Protein AF-A0A947MJ23-F1 (afdb_monomer)

Foldseek 3Di:
DPDDDVVVVVVVVPDLDDFPVRLVVCCVVDPDNVVSLVVNLVSPLVVLLVVLLVLVLVCLVVPDALLLLLLLLLLVLLVLVCVVPVLSDPVLSVVCSVVSVLVLVLLLVLLVVLLVVVCVVPVCLVVDDFDPVLVVSLVSCLVRHEHCVPPDDDDPVVSVV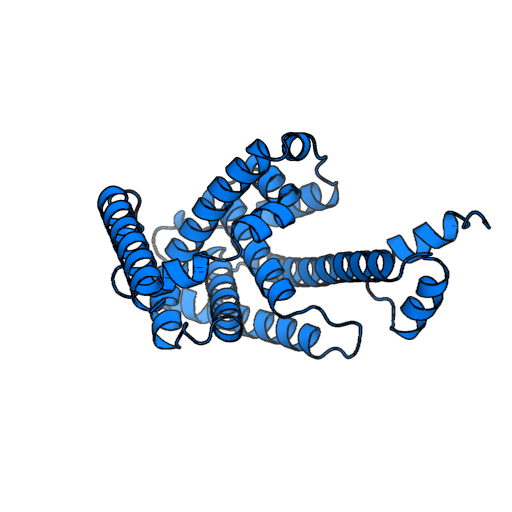SSVVVNVVVVVSVVCLQPPPGDHDDSLSVSLSSSLVSNLSCCSHPVVDSVSNRSCVSCSVSSSVSVPDCPVVLSSLCVVVSVCSPPVNVVVSVVSVVVVVVVVVVVVVVPPD

Nearest PDB structures (foldseek):
  6iv0-assembly1_B  TM=2.004E-01  e=2.698E+00  Klebsiella pneumoniae IS53
  6ivm-assembly1_D  TM=1.284E-01  e=1.269E+00  Klebsiella pneumoniae
  7n6g-assembly1_3X  TM=1.150E-01  e=9.634E+00  Chlamydomonas reinhardtii

Mean predicted aligned error: 10.12 Å

Radius of gyration: 20.66 Å; Cα contacts (8 Å, |Δi|>4): 206; chains: 1; bounding box: 50×46×60 Å

Secondary structure (DSSP, 8-state):
--PPPHHHHHHHHT-TT--HHHHHHHHTT-S-HHHHHHHHHHHHHHHHHHHHHHHHHHHHHTT--HHHHHHHHHHHHHHHHHHH-TTS-HHHHHHHHHTHHHHHHHHHHHHHHHHHHHHHH-GGGGGPPPPHHHHHHHHHHHHH---GGGSS---HHHHHHHHHHHHHHHHHHHHHHHHSSSSPPPHHHHHHHHHHHHHHHHIIIII--HHHHHHHHHTHHHHHHHHTTTHHHHHHHTTT-GGGGSGGGHHHHHHHHHHHHHHHHHHHHHS--

Sequence (273 aa):
MSELDPSKWVEILTHPNLSEAEMEKYRALFDNDTIFQAYVKSMQMQAVLEAFRKVLLSFFQHGFEAETVIIANAYLWLKTTQRLDPGFDDEMIQSWMQQSLLLTQLLFQFAVEAYQTALKEDASISERMYTTEMEEMYAAWSEHIYSLAQEENISEELLIQRSDLVIQTLSQLLAQYENEAGLKLELRDYHKIITHLMLQTFVFTYLNNPSVYYELAVAYEEIYITLGFDVPSVLINLKGKEHLMHPDNQTQLIALLAQETMNIQNQASSGSN

Structure (mmCIF, N/CA/C/O backbone):
data_AF-A0A947MJ23-F1
#
_entry.id   AF-A0A947MJ23-F1
#
loop_
_atom_site.group_PDB
_atom_site.id
_atom_site.type_symbol
_atom_site.label_atom_id
_atom_site.label_alt_id
_atom_site.label_comp_id
_atom_site.label_asym_id
_atom_site.label_entity_id
_atom_site.label_seq_id
_atom_site.pdbx_PDB_ins_code
_atom_site.Cartn_x
_atom_site.Cartn_y
_atom_site.Cartn_z
_atom_site.occupancy
_atom_site.B_iso_or_equiv
_atom_site.auth_seq_id
_atom_site.auth_comp_id
_atom_site.auth_asym_id
_atom_site.auth_atom_id
_atom_site.pdbx_PDB_model_num
ATOM 1 N N . MET A 1 1 ? 28.512 -4.742 -31.947 1.00 38.34 1 MET A N 1
ATOM 2 C CA . MET A 1 1 ? 27.389 -4.234 -31.140 1.00 38.34 1 MET A CA 1
ATOM 3 C C . MET A 1 1 ? 26.549 -3.387 -32.071 1.00 38.34 1 MET A C 1
ATOM 5 O O . MET A 1 1 ? 27.071 -2.407 -32.584 1.00 38.34 1 MET A O 1
ATOM 9 N N . SER A 1 2 ? 25.348 -3.834 -32.435 1.00 43.69 2 SER A N 1
ATOM 10 C CA . SER A 1 2 ? 24.423 -3.000 -33.207 1.00 43.69 2 SER A CA 1
ATOM 11 C C . SER A 1 2 ? 23.733 -2.065 -32.226 1.00 43.69 2 SER A C 1
ATOM 13 O O . SER A 1 2 ? 22.984 -2.538 -31.374 1.00 43.69 2 SER A O 1
ATOM 15 N N . GLU A 1 3 ? 24.034 -0.772 -32.312 1.00 48.56 3 GLU A N 1
ATOM 16 C CA . GLU A 1 3 ? 23.318 0.261 -31.567 1.00 48.56 3 GLU A CA 1
ATOM 17 C C . GLU A 1 3 ? 21.828 0.144 -31.886 1.00 48.56 3 GLU A C 1
ATOM 19 O O . GLU A 1 3 ? 21.408 0.166 -33.045 1.00 48.56 3 GLU A O 1
ATOM 24 N N . LEU A 1 4 ? 21.043 -0.093 -30.844 1.00 52.66 4 LEU A N 1
ATOM 25 C CA . LEU A 1 4 ? 19.605 -0.244 -30.944 1.00 52.66 4 LEU A CA 1
ATOM 26 C C . LEU A 1 4 ? 18.975 1.097 -31.312 1.00 52.66 4 LEU A C 1
ATOM 28 O O . LEU A 1 4 ? 19.266 2.111 -30.684 1.00 52.66 4 LEU A O 1
ATOM 32 N N . ASP A 1 5 ? 18.095 1.079 -32.312 1.00 57.50 5 ASP A N 1
ATOM 33 C CA . ASP A 1 5 ? 17.312 2.241 -32.723 1.00 57.50 5 ASP A CA 1
ATOM 34 C C . ASP A 1 5 ? 16.488 2.772 -31.524 1.00 57.50 5 ASP A C 1
ATOM 36 O O . ASP A 1 5 ? 15.632 2.041 -31.009 1.00 57.50 5 ASP A O 1
ATOM 40 N N . PRO A 1 6 ? 16.717 4.021 -31.070 1.00 50.75 6 PRO A N 1
ATOM 41 C CA . PRO A 1 6 ? 15.995 4.645 -29.959 1.00 50.75 6 PRO A CA 1
ATOM 42 C C . PRO A 1 6 ? 14.467 4.627 -30.107 1.00 50.75 6 PRO A C 1
ATOM 44 O O . PRO A 1 6 ? 13.754 4.652 -29.108 1.00 50.75 6 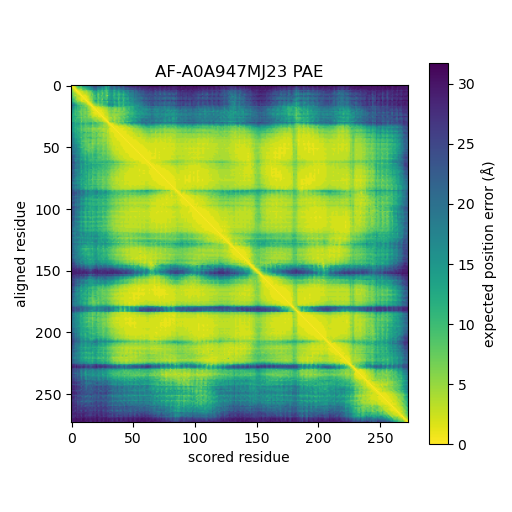PRO A O 1
A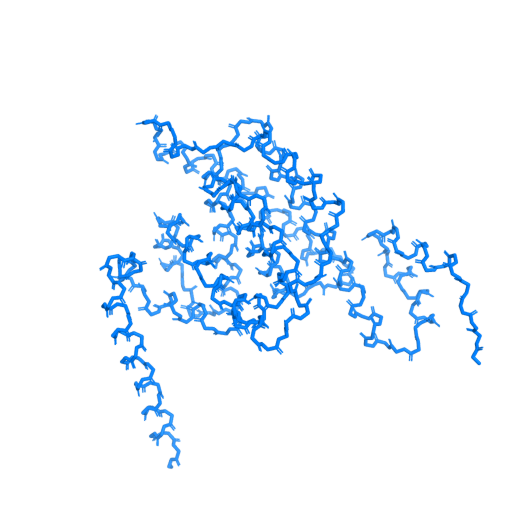TOM 47 N N . SER A 1 7 ? 13.940 4.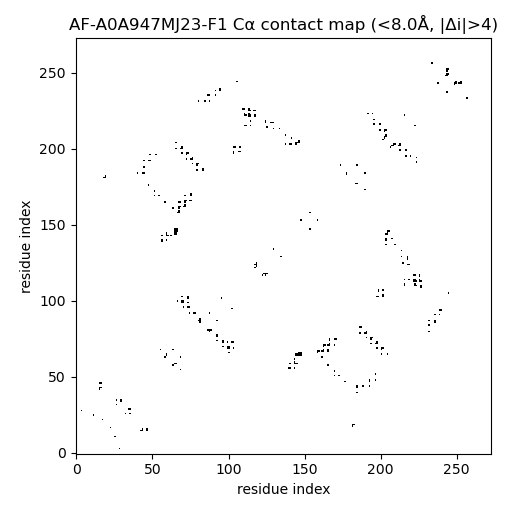536 -31.331 1.00 52.94 7 SER A N 1
ATOM 48 C CA . SER A 1 7 ? 12.494 4.453 -31.572 1.00 52.94 7 SER A CA 1
ATOM 49 C C . SER A 1 7 ? 11.859 3.163 -31.039 1.00 52.94 7 SER A C 1
ATOM 51 O O . SER A 1 7 ? 10.719 3.192 -30.578 1.00 52.94 7 SER A O 1
ATOM 53 N N . LYS A 1 8 ? 12.606 2.050 -31.005 1.00 57.34 8 LYS A N 1
ATOM 54 C CA . LYS A 1 8 ? 12.134 0.786 -30.415 1.00 57.34 8 LYS A CA 1
ATOM 55 C C . LYS A 1 8 ? 12.061 0.851 -28.894 1.00 57.34 8 LYS A C 1
ATOM 57 O O . LYS A 1 8 ? 11.190 0.223 -28.308 1.00 57.34 8 LYS A O 1
ATOM 62 N N . TRP A 1 9 ? 12.931 1.640 -28.262 1.00 53.94 9 TRP A N 1
ATOM 63 C CA . TRP A 1 9 ? 12.843 1.907 -26.826 1.00 53.94 9 TRP A CA 1
ATOM 64 C C . TRP A 1 9 ? 11.553 2.652 -26.490 1.00 53.94 9 TRP A C 1
ATOM 66 O O . TRP A 1 9 ? 10.870 2.277 -25.550 1.00 53.94 9 TRP A O 1
ATOM 76 N N . VAL A 1 10 ? 11.172 3.651 -27.290 1.00 51.12 10 VAL A N 1
ATOM 77 C CA . VAL A 1 10 ? 9.936 4.428 -27.085 1.00 51.12 10 VAL A CA 1
ATOM 78 C C . VAL A 1 10 ? 8.674 3.570 -27.246 1.00 51.12 10 VAL A C 1
ATOM 80 O O . VAL A 1 10 ? 7.716 3.740 -26.495 1.00 51.12 10 VAL A O 1
ATOM 83 N N . GLU A 1 11 ? 8.667 2.622 -28.185 1.00 55.47 11 GLU A N 1
ATOM 84 C CA . GLU A 1 11 ? 7.543 1.692 -28.375 1.00 55.47 11 GLU A CA 1
ATOM 85 C C . GLU A 1 11 ? 7.343 0.784 -27.149 1.00 55.47 11 GLU A C 1
ATOM 87 O O . GLU A 1 11 ? 6.230 0.666 -26.641 1.00 55.47 11 GLU A O 1
ATOM 92 N N . ILE A 1 12 ? 8.434 0.235 -26.602 1.00 55.97 12 ILE A N 1
ATOM 93 C CA . ILE A 1 12 ? 8.407 -0.556 -25.364 1.00 55.97 12 ILE A CA 1
ATOM 94 C C . ILE A 1 12 ? 7.982 0.322 -24.173 1.00 55.97 12 ILE A C 1
ATOM 96 O O . ILE A 1 12 ? 7.108 -0.063 -23.403 1.00 55.97 12 ILE A O 1
ATOM 100 N N . LEU A 1 13 ? 8.540 1.533 -24.052 1.00 49.72 13 LEU A N 1
ATOM 101 C CA . LEU A 1 13 ? 8.307 2.458 -22.933 1.00 49.72 13 LEU A CA 1
ATOM 102 C C . LEU A 1 13 ? 6.872 3.002 -22.846 1.00 49.72 13 LEU A C 1
ATOM 104 O O . LEU A 1 13 ? 6.512 3.582 -21.827 1.00 49.72 13 LEU A O 1
ATOM 108 N N . THR A 1 14 ? 6.053 2.842 -23.887 1.00 49.91 14 THR A N 1
ATOM 109 C CA . THR A 1 14 ? 4.705 3.435 -23.956 1.00 49.91 14 THR A CA 1
ATOM 110 C C . THR A 1 14 ? 3.569 2.413 -23.919 1.00 49.91 14 THR A C 1
ATOM 112 O O . THR A 1 14 ? 2.406 2.814 -23.922 1.00 49.91 14 THR A O 1
ATOM 115 N N . HIS A 1 15 ? 3.864 1.107 -23.890 1.00 54.75 15 HIS A N 1
ATOM 116 C CA . HIS A 1 15 ? 2.849 0.050 -23.983 1.00 54.75 15 HIS A CA 1
ATOM 117 C C . HIS A 1 15 ? 2.810 -0.815 -22.708 1.00 54.75 15 HIS A C 1
ATOM 119 O O . HIS A 1 15 ? 3.526 -1.807 -22.616 1.00 54.75 15 HIS A O 1
ATOM 125 N N . PRO A 1 16 ? 1.951 -0.495 -21.721 1.00 49.94 16 PRO A N 1
ATOM 126 C CA . PRO A 1 16 ? 1.883 -1.228 -20.449 1.00 49.94 16 PRO A CA 1
ATOM 127 C C . PRO A 1 16 ? 1.291 -2.648 -20.550 1.00 49.94 16 PRO A C 1
ATOM 129 O O . PRO A 1 16 ? 1.352 -3.393 -19.580 1.00 49.94 16 PRO A O 1
ATOM 132 N N . ASN A 1 17 ? 0.747 -3.041 -21.711 1.00 54.62 17 ASN A N 1
ATOM 133 C CA . ASN A 1 17 ? -0.002 -4.292 -21.906 1.00 54.62 17 ASN A CA 1
ATOM 134 C C . ASN A 1 17 ? 0.563 -5.154 -23.052 1.00 54.62 17 ASN A C 1
ATOM 136 O O . ASN A 1 17 ? -0.193 -5.649 -23.888 1.00 54.62 17 ASN A O 1
ATOM 140 N N . LEU A 1 18 ? 1.886 -5.299 -23.139 1.00 60.34 18 LEU A N 1
ATOM 141 C CA . LEU A 1 18 ? 2.499 -6.175 -24.141 1.00 60.34 18 LEU A CA 1
ATOM 142 C C . LEU A 1 18 ? 2.149 -7.644 -23.851 1.00 60.34 18 LEU A C 1
ATOM 144 O O . LEU A 1 18 ? 2.303 -8.128 -22.731 1.00 60.34 18 LEU A O 1
ATOM 148 N N . SER A 1 19 ? 1.697 -8.371 -24.870 1.00 61.16 19 SER A N 1
ATOM 149 C CA . SER A 1 19 ? 1.499 -9.824 -24.809 1.00 61.16 19 SER A CA 1
ATOM 150 C C . SER A 1 19 ? 2.834 -10.567 -24.664 1.00 61.16 19 SER A C 1
ATOM 152 O O . SER A 1 19 ? 3.886 -10.047 -25.036 1.00 61.16 19 SER A O 1
ATOM 154 N N . GLU A 1 20 ? 2.823 -11.823 -24.196 1.00 59.47 20 GLU A N 1
ATOM 155 C CA . GLU A 1 20 ? 4.045 -12.654 -24.122 1.00 59.47 20 GLU A CA 1
ATOM 156 C C . GLU A 1 20 ? 4.783 -12.741 -25.465 1.00 59.47 20 GLU A C 1
ATOM 158 O O . GLU A 1 20 ? 6.010 -12.689 -25.516 1.00 59.47 20 GLU A O 1
ATOM 163 N N . ALA A 1 21 ? 4.037 -12.800 -26.571 1.00 65.38 21 ALA A N 1
ATOM 164 C CA . ALA A 1 21 ? 4.600 -12.830 -27.916 1.00 65.38 21 ALA A CA 1
ATOM 165 C C . ALA A 1 21 ? 5.254 -11.500 -28.328 1.00 65.38 21 ALA A C 1
ATOM 167 O O . ALA A 1 21 ? 6.134 -11.492 -29.187 1.00 65.38 21 ALA A O 1
ATOM 168 N N . GLU A 1 22 ? 4.821 -10.372 -27.767 1.00 67.19 22 GLU A N 1
ATOM 169 C CA . GLU A 1 22 ? 5.457 -9.069 -27.969 1.00 67.19 22 GLU A CA 1
ATOM 170 C C . GLU A 1 22 ? 6.672 -8.915 -27.057 1.00 67.19 22 GLU A C 1
ATOM 172 O O . GLU A 1 22 ? 7.732 -8.518 -27.532 1.00 67.19 22 GLU A O 1
ATOM 177 N N . MET A 1 23 ? 6.575 -9.345 -25.797 1.00 65.75 23 MET A N 1
ATOM 178 C CA . MET A 1 23 ? 7.706 -9.375 -24.868 1.00 65.75 23 MET A CA 1
ATOM 179 C C . MET A 1 23 ? 8.863 -10.236 -25.398 1.00 65.75 23 MET A C 1
ATOM 181 O O . MET A 1 23 ? 10.004 -9.779 -25.409 1.00 65.75 23 MET A O 1
ATOM 185 N N . GLU A 1 24 ? 8.595 -11.422 -25.954 1.00 68.00 24 GLU A N 1
ATOM 186 C CA . GLU A 1 24 ? 9.645 -12.280 -26.527 1.00 68.00 24 GLU A CA 1
ATOM 187 C C . GLU A 1 24 ? 10.328 -11.643 -27.757 1.00 68.00 24 GLU A C 1
ATOM 189 O O . GLU A 1 24 ? 11.521 -11.854 -27.984 1.00 68.00 24 GLU A O 1
ATOM 194 N N . LYS A 1 25 ? 9.626 -10.794 -28.528 1.00 69.06 25 LYS A N 1
ATOM 195 C CA . LYS A 1 25 ? 10.251 -10.018 -29.621 1.00 69.06 25 LYS A CA 1
ATOM 196 C C . LYS A 1 25 ? 11.246 -8.989 -29.088 1.00 69.06 25 LYS A C 1
ATOM 198 O O . LYS A 1 25 ? 12.254 -8.730 -29.745 1.00 69.06 25 LYS A O 1
ATOM 203 N N . TYR A 1 26 ? 10.963 -8.405 -27.926 1.00 67.44 26 TYR A N 1
ATOM 204 C CA . TYR A 1 26 ? 11.824 -7.410 -27.294 1.00 67.44 26 TYR A CA 1
ATOM 205 C C . TYR A 1 26 ? 12.958 -8.037 -26.486 1.00 67.44 26 TYR A C 1
ATOM 207 O O . TYR A 1 26 ? 14.018 -7.429 -26.403 1.00 67.44 26 TYR A O 1
ATOM 215 N N . ARG A 1 27 ? 12.808 -9.274 -25.996 1.00 68.31 27 ARG A N 1
ATOM 216 C CA . ARG A 1 27 ? 13.869 -10.022 -25.301 1.00 68.31 27 ARG A CA 1
ATOM 217 C C . ARG A 1 27 ? 15.179 -10.062 -26.089 1.00 68.31 27 ARG A C 1
ATOM 219 O O . ARG A 1 27 ? 16.243 -9.843 -25.525 1.00 68.31 27 ARG A O 1
ATOM 226 N N . ALA A 1 28 ? 15.102 -10.263 -27.406 1.00 67.69 28 ALA A N 1
ATOM 227 C CA . ALA A 1 28 ? 16.266 -10.291 -28.296 1.00 67.69 28 ALA A CA 1
ATOM 228 C C . ALA A 1 28 ? 17.002 -8.938 -28.427 1.00 67.69 28 ALA A C 1
ATOM 230 O O . ALA A 1 28 ? 18.073 -8.886 -29.028 1.00 67.69 28 ALA A O 1
ATOM 231 N N . LEU A 1 29 ? 16.423 -7.848 -27.910 1.00 65.31 29 LEU A N 1
ATOM 232 C CA . LEU A 1 29 ? 17.018 -6.510 -27.883 1.00 65.31 29 LEU A CA 1
ATOM 233 C C . LEU A 1 29 ? 17.790 -6.239 -26.582 1.00 65.31 29 LEU A C 1
ATOM 235 O O . LEU A 1 29 ? 18.526 -5.260 -26.506 1.00 65.31 29 LEU A O 1
ATOM 239 N N . PHE A 1 30 ? 17.640 -7.090 -25.566 1.00 62.84 30 PHE A N 1
ATOM 240 C CA . PHE A 1 30 ? 18.378 -6.979 -24.316 1.00 62.84 30 PHE A CA 1
ATOM 241 C C . PHE A 1 30 ? 19.501 -8.015 -24.302 1.00 62.84 30 PHE A C 1
ATOM 243 O O . PHE A 1 30 ? 19.261 -9.217 -24.375 1.00 62.84 30 PHE A O 1
ATOM 250 N N . ASP A 1 31 ? 20.740 -7.554 -24.133 1.00 66.00 31 ASP A N 1
ATOM 251 C CA . ASP A 1 31 ? 21.912 -8.435 -24.011 1.00 66.00 31 ASP A CA 1
ATOM 252 C C . ASP A 1 31 ? 21.915 -9.242 -22.693 1.00 66.00 31 ASP A C 1
ATOM 254 O O . ASP A 1 31 ? 22.753 -10.123 -22.490 1.00 66.00 31 ASP A O 1
ATOM 258 N N . ASN A 1 32 ? 20.992 -8.935 -21.773 1.00 73.69 32 ASN A N 1
ATOM 259 C CA . ASN A 1 32 ? 20.893 -9.535 -20.451 1.00 73.69 32 ASN A CA 1
ATOM 260 C C . ASN A 1 32 ? 19.427 -9.804 -20.077 1.00 73.69 32 ASN A C 1
ATOM 262 O O . ASN A 1 32 ? 18.652 -8.877 -19.833 1.00 73.69 32 ASN A O 1
ATOM 266 N N . ASP A 1 33 ? 19.084 -11.089 -19.979 1.00 72.69 33 ASP A N 1
ATOM 267 C CA . ASP A 1 33 ? 17.744 -11.565 -19.628 1.00 72.69 33 ASP A CA 1
ATOM 268 C C . ASP A 1 33 ? 17.287 -11.048 -18.257 1.00 72.69 33 ASP A C 1
ATOM 270 O O . ASP A 1 33 ? 16.146 -10.636 -18.101 1.00 72.69 33 ASP A O 1
ATOM 274 N N . THR A 1 34 ? 18.185 -10.957 -17.275 1.00 73.38 34 THR A N 1
ATOM 275 C CA . THR A 1 34 ? 17.864 -10.435 -15.938 1.00 73.38 34 THR A CA 1
ATOM 276 C C . THR A 1 34 ? 17.423 -8.973 -15.985 1.00 73.38 34 THR A C 1
ATOM 278 O O . THR A 1 34 ? 16.483 -8.591 -15.292 1.00 73.38 34 THR A O 1
ATOM 281 N N . ILE A 1 35 ? 18.075 -8.151 -16.814 1.00 70.69 35 ILE A N 1
ATOM 282 C CA . ILE A 1 35 ? 17.717 -6.732 -16.975 1.00 70.69 35 ILE A CA 1
ATOM 283 C C . ILE A 1 35 ? 16.357 -6.611 -17.667 1.00 70.69 35 ILE A C 1
ATOM 285 O O . ILE A 1 35 ? 15.521 -5.817 -17.241 1.00 70.69 35 ILE A O 1
ATOM 289 N N . PHE A 1 36 ? 16.115 -7.429 -18.693 1.00 73.38 36 PHE A N 1
ATOM 290 C CA . PHE A 1 36 ? 14.829 -7.481 -19.380 1.00 73.38 36 PHE A CA 1
ATOM 291 C C . PHE A 1 36 ? 13.685 -7.879 -18.437 1.00 73.38 36 PHE A C 1
ATOM 293 O O . PHE A 1 36 ? 12.669 -7.191 -18.378 1.00 73.38 36 PHE A O 1
ATOM 300 N N . GLN A 1 37 ? 13.869 -8.939 -17.646 1.00 73.25 37 GLN A N 1
ATOM 301 C CA . GLN A 1 37 ? 12.868 -9.406 -16.684 1.00 73.25 37 GLN A CA 1
ATOM 302 C C . GLN A 1 37 ? 12.582 -8.363 -15.594 1.00 73.25 37 GLN A C 1
ATOM 304 O O . GLN A 1 37 ? 11.422 -8.123 -15.264 1.00 73.25 37 GLN A O 1
ATOM 309 N N . ALA A 1 38 ? 13.613 -7.692 -15.070 1.00 75.00 38 ALA A N 1
ATOM 310 C CA . ALA A 1 38 ? 13.438 -6.612 -14.096 1.00 75.00 38 ALA A CA 1
ATOM 311 C C . ALA A 1 38 ? 12.655 -5.424 -14.683 1.00 75.00 38 ALA A C 1
ATOM 313 O O . ALA A 1 38 ? 11.789 -4.854 -14.018 1.00 75.00 38 ALA A O 1
ATOM 314 N N . TYR A 1 39 ? 12.927 -5.078 -15.941 1.00 74.12 39 TYR A N 1
ATOM 315 C CA . TYR A 1 39 ? 12.226 -4.015 -16.651 1.00 74.12 39 TYR A CA 1
ATOM 316 C C . TYR A 1 39 ? 10.746 -4.350 -16.888 1.00 74.12 39 TYR A C 1
ATOM 318 O O . TYR A 1 39 ? 9.873 -3.558 -16.533 1.00 74.12 39 TYR A O 1
ATOM 326 N N . VAL A 1 40 ? 10.455 -5.544 -17.417 1.00 74.69 40 VAL A N 1
ATOM 327 C CA . VAL A 1 40 ? 9.079 -6.025 -17.630 1.00 74.69 40 VAL A CA 1
ATOM 328 C C . VAL A 1 40 ? 8.303 -6.035 -16.315 1.00 74.69 40 VAL A C 1
ATOM 330 O O . VAL A 1 40 ? 7.193 -5.510 -16.250 1.00 74.69 40 VAL A O 1
ATOM 333 N N . LYS A 1 41 ? 8.914 -6.557 -15.246 1.00 80.38 41 LYS A N 1
ATOM 334 C CA . LYS A 1 41 ? 8.320 -6.572 -13.907 1.00 80.38 41 LYS A CA 1
ATOM 335 C C . LYS A 1 41 ? 7.960 -5.165 -13.421 1.00 80.38 41 LYS A C 1
ATOM 337 O O . LYS A 1 41 ? 6.854 -4.961 -12.930 1.00 80.38 41 LYS A O 1
ATOM 342 N N . SER A 1 42 ? 8.857 -4.193 -13.590 1.00 79.25 42 SER A N 1
ATOM 343 C CA . SER A 1 42 ? 8.610 -2.797 -13.201 1.00 79.25 42 SER A CA 1
ATOM 344 C C . SER A 1 42 ? 7.419 -2.188 -13.953 1.00 79.25 42 SER A C 1
ATOM 346 O O . SER A 1 42 ? 6.515 -1.623 -13.333 1.00 79.25 42 SER A O 1
ATOM 348 N N . MET A 1 43 ? 7.345 -2.384 -15.275 1.00 78.12 43 MET A N 1
ATOM 349 C CA . MET A 1 43 ? 6.202 -1.923 -16.075 1.00 78.12 43 MET A CA 1
ATOM 350 C C . MET A 1 43 ? 4.880 -2.544 -15.616 1.00 78.12 43 MET A C 1
ATOM 352 O O . MET A 1 43 ? 3.874 -1.846 -15.497 1.00 78.12 43 MET A O 1
ATOM 356 N N . GLN A 1 44 ? 4.878 -3.848 -15.341 1.00 80.56 44 GLN A N 1
ATOM 357 C CA . GLN A 1 44 ? 3.687 -4.558 -14.883 1.00 80.56 44 GLN A CA 1
ATOM 358 C C . GLN A 1 44 ? 3.241 -4.093 -13.500 1.00 80.56 44 GLN A C 1
ATOM 360 O O . GLN A 1 44 ? 2.054 -3.853 -13.289 1.00 80.56 44 GLN A O 1
ATOM 365 N N . MET A 1 45 ? 4.178 -3.910 -12.567 1.00 85.62 45 MET A N 1
ATOM 366 C CA . MET A 1 45 ? 3.866 -3.360 -11.250 1.00 85.62 45 MET A CA 1
ATOM 367 C C . MET A 1 45 ? 3.218 -1.980 -11.363 1.00 85.62 45 MET A C 1
ATOM 369 O O . MET A 1 45 ? 2.211 -1.729 -10.702 1.00 85.62 45 MET A O 1
ATOM 373 N N . GLN A 1 46 ? 3.743 -1.117 -12.237 1.00 84.25 46 GLN A N 1
ATOM 374 C CA . GLN A 1 46 ? 3.167 0.201 -12.490 1.00 84.25 46 GLN A CA 1
ATOM 375 C C . GLN A 1 46 ? 1.763 0.110 -13.105 1.00 84.25 46 GLN A C 1
ATOM 377 O O . GLN A 1 46 ? 0.867 0.841 -12.689 1.00 84.25 46 GLN A O 1
ATOM 382 N N . ALA A 1 47 ? 1.546 -0.796 -14.063 1.00 83.31 47 ALA A N 1
ATOM 383 C CA . ALA A 1 47 ? 0.242 -0.997 -14.691 1.00 83.31 47 ALA A CA 1
ATOM 384 C C . ALA A 1 47 ? -0.818 -1.467 -13.681 1.00 83.31 47 ALA A C 1
ATOM 386 O O . ALA A 1 47 ? -1.923 -0.921 -13.643 1.00 83.31 47 ALA A O 1
ATOM 387 N N . VAL A 1 48 ? -0.468 -2.437 -12.830 1.00 88.62 48 VAL A N 1
ATOM 388 C CA . VAL A 1 48 ? -1.347 -2.927 -11.760 1.00 88.62 48 VAL A CA 1
ATOM 389 C C . VAL A 1 48 ? -1.625 -1.810 -10.757 1.00 88.62 48 VAL A C 1
ATOM 391 O O . VAL A 1 48 ? -2.785 -1.531 -10.460 1.00 88.62 48 VAL A O 1
ATOM 394 N N . LEU A 1 49 ? -0.590 -1.119 -10.277 1.00 89.75 49 LEU A N 1
ATOM 395 C CA . LEU A 1 49 ? -0.731 0.008 -9.356 1.00 89.75 49 LEU A CA 1
ATOM 396 C C . LEU A 1 49 ? -1.682 1.081 -9.903 1.00 89.75 49 LEU A C 1
ATOM 398 O O . LEU A 1 49 ? -2.573 1.538 -9.190 1.00 89.75 49 LEU A O 1
ATOM 402 N N . GLU A 1 50 ? -1.540 1.442 -11.175 1.00 87.81 50 GLU A N 1
ATOM 403 C CA . GLU A 1 50 ? -2.389 2.439 -11.821 1.00 87.81 50 GLU A CA 1
ATOM 404 C C . GLU A 1 50 ? -3.845 1.973 -11.967 1.00 87.81 50 GLU A C 1
ATOM 406 O O . GLU A 1 50 ? -4.776 2.760 -11.785 1.00 87.81 50 GLU A O 1
ATOM 411 N N . ALA A 1 51 ? -4.073 0.688 -12.241 1.00 89.88 51 ALA A N 1
ATOM 412 C CA . ALA A 1 51 ? -5.419 0.128 -12.282 1.00 89.88 51 ALA A CA 1
ATOM 413 C C . ALA A 1 51 ? -6.112 0.209 -10.915 1.00 89.88 51 ALA A C 1
ATOM 415 O O . ALA A 1 51 ? -7.256 0.661 -10.829 1.00 89.88 51 ALA A O 1
ATOM 416 N N . PHE A 1 52 ? -5.403 -0.149 -9.841 1.00 93.31 52 PHE A N 1
ATOM 417 C CA . PHE A 1 52 ? -5.908 0.022 -8.481 1.00 93.31 52 PHE A CA 1
ATOM 418 C C . PHE A 1 52 ? -6.192 1.494 -8.170 1.00 93.31 52 PHE A C 1
ATOM 420 O O . PHE A 1 52 ? -7.269 1.813 -7.665 1.00 93.31 52 PHE A O 1
ATOM 427 N N . ARG A 1 53 ? -5.274 2.406 -8.517 1.00 91.75 53 ARG A N 1
ATOM 428 C CA . ARG A 1 53 ? -5.462 3.841 -8.268 1.00 91.75 53 ARG A CA 1
ATOM 429 C C . ARG A 1 53 ? -6.705 4.395 -8.960 1.00 91.75 53 ARG A C 1
ATOM 431 O O . ARG A 1 53 ? -7.454 5.144 -8.341 1.00 91.75 53 ARG A O 1
ATOM 438 N N . LYS A 1 54 ? -6.971 3.995 -10.205 1.00 92.00 54 LYS A N 1
ATOM 439 C CA . LYS A 1 54 ? -8.181 4.396 -10.943 1.00 92.00 54 LYS A CA 1
ATOM 440 C C . LYS A 1 54 ? -9.463 3.893 -10.290 1.00 92.00 54 LYS A C 1
ATOM 442 O O . LYS A 1 54 ? -10.434 4.642 -10.204 1.00 92.00 54 LYS A O 1
ATOM 447 N N . VAL A 1 55 ? -9.472 2.645 -9.818 1.00 94.31 55 VAL A N 1
ATOM 448 C CA . VAL A 1 55 ? -10.629 2.086 -9.104 1.00 94.31 55 VAL A CA 1
ATOM 449 C C . VAL A 1 55 ? -10.878 2.844 -7.800 1.00 94.31 55 VAL A C 1
ATOM 451 O O . VAL A 1 55 ? -12.013 3.239 -7.540 1.00 94.31 55 VAL A O 1
ATOM 454 N N . LEU A 1 56 ? -9.832 3.114 -7.015 1.00 94.12 56 LEU A N 1
ATOM 455 C CA . LEU A 1 56 ? -9.945 3.884 -5.773 1.00 94.12 56 LEU A CA 1
ATOM 456 C C . LEU A 1 56 ? -10.406 5.326 -6.018 1.00 94.12 56 LEU A C 1
ATOM 458 O O . LEU A 1 56 ? -11.334 5.790 -5.359 1.00 94.12 56 LEU A O 1
ATOM 462 N N . LEU A 1 57 ? -9.838 5.998 -7.022 1.00 92.50 57 LEU A N 1
ATOM 463 C CA . LEU A 1 57 ? -10.270 7.330 -7.444 1.00 92.50 57 LEU A CA 1
ATOM 464 C C . LEU A 1 57 ? -11.755 7.354 -7.820 1.00 92.50 57 LEU A C 1
ATOM 466 O O . LEU A 1 57 ? -12.475 8.265 -7.418 1.00 92.50 57 LEU A O 1
ATOM 470 N N . SER A 1 58 ? -12.229 6.335 -8.541 1.00 93.62 58 SER A N 1
ATOM 471 C CA . SER A 1 58 ? -13.646 6.210 -8.876 1.00 93.62 58 SER A CA 1
ATOM 472 C C . SER A 1 58 ? -14.510 6.120 -7.618 1.00 93.62 58 SER A C 1
ATOM 474 O O . SER A 1 58 ? -15.559 6.754 -7.575 1.00 93.62 58 SER A O 1
ATOM 476 N N . PHE A 1 59 ? -14.102 5.382 -6.582 1.00 94.00 59 PHE A N 1
ATOM 477 C CA . PHE A 1 59 ? -14.849 5.351 -5.320 1.00 94.00 59 PHE A CA 1
ATOM 478 C C . PHE A 1 59 ? -14.921 6.737 -4.667 1.00 94.00 59 PHE A C 1
ATOM 480 O O . PHE A 1 59 ? -16.020 7.184 -4.333 1.00 94.00 59 PHE A O 1
ATOM 487 N N . PHE A 1 60 ? -13.800 7.459 -4.575 1.00 91.56 60 PHE A N 1
ATOM 488 C CA . PHE A 1 60 ? -13.784 8.823 -4.030 1.00 91.56 60 PHE A CA 1
ATOM 489 C C . PHE A 1 60 ? -14.699 9.773 -4.813 1.00 91.56 60 PHE A C 1
ATOM 491 O O . PHE A 1 60 ? -15.514 10.481 -4.227 1.00 91.56 60 PHE A O 1
ATOM 498 N N . GLN A 1 61 ? -14.665 9.716 -6.146 1.00 91.19 61 GLN A N 1
ATOM 499 C CA . GLN A 1 61 ? -15.542 10.510 -7.016 1.00 91.19 61 GLN A CA 1
ATOM 500 C C . GLN A 1 61 ? -17.036 10.211 -6.828 1.00 91.19 61 GLN A C 1
ATOM 502 O O . GLN A 1 61 ? -17.875 11.069 -7.097 1.00 91.19 61 GLN A O 1
ATOM 507 N N . HIS A 1 62 ? -17.379 9.010 -6.359 1.00 90.88 62 HIS A N 1
ATOM 508 C CA . HIS A 1 62 ? -18.754 8.612 -6.053 1.00 90.88 62 HIS A CA 1
ATOM 509 C C . HIS A 1 62 ? -19.132 8.844 -4.582 1.00 90.88 62 HIS A C 1
ATOM 511 O O . HIS A 1 62 ? -20.180 8.370 -4.141 1.00 90.88 62 HIS A O 1
ATOM 517 N N . GLY A 1 63 ? -18.315 9.588 -3.830 1.00 86.81 63 GLY A N 1
ATOM 518 C CA . GLY A 1 63 ? -18.606 9.953 -2.447 1.00 86.81 63 GLY A CA 1
ATOM 519 C C . GLY A 1 63 ? -18.404 8.801 -1.468 1.00 86.81 63 GLY A C 1
ATOM 520 O O . GLY A 1 63 ? -19.188 8.661 -0.534 1.00 86.81 63 GLY A O 1
ATOM 521 N N . PHE A 1 64 ? -17.411 7.943 -1.712 1.00 90.19 64 PHE A N 1
ATOM 522 C CA . PHE A 1 64 ? -16.907 7.028 -0.691 1.00 90.19 64 PHE A CA 1
ATOM 523 C C . PHE A 1 64 ? -15.832 7.725 0.128 1.00 90.19 64 PHE A C 1
ATOM 525 O O . PHE A 1 64 ? -14.971 8.424 -0.404 1.00 90.19 64 PHE A O 1
ATOM 532 N N . GLU A 1 65 ? -15.868 7.479 1.426 1.00 89.12 65 GLU A N 1
ATOM 533 C CA . GLU A 1 65 ? -14.921 8.023 2.380 1.00 89.12 65 GLU A CA 1
ATOM 534 C C . GLU A 1 65 ? -13.542 7.384 2.253 1.00 89.12 65 GLU A C 1
ATOM 536 O O . GLU A 1 65 ? -13.425 6.178 2.005 1.00 89.12 65 GLU A O 1
ATOM 541 N N . ALA A 1 66 ? -12.501 8.151 2.570 1.00 89.75 66 ALA A N 1
ATOM 542 C CA . ALA A 1 66 ? -11.154 7.624 2.737 1.00 89.75 66 ALA A CA 1
ATOM 543 C C . ALA A 1 66 ? -11.097 6.407 3.667 1.00 89.75 66 ALA A C 1
ATOM 545 O O . ALA A 1 66 ? -10.449 5.413 3.346 1.00 89.75 66 ALA A O 1
ATOM 546 N N . GLU A 1 67 ? -11.811 6.453 4.792 1.00 89.56 67 GLU A N 1
ATOM 547 C CA . GLU A 1 67 ? -11.846 5.381 5.783 1.00 89.56 67 GLU A CA 1
ATOM 548 C C . GLU A 1 67 ? -12.355 4.059 5.189 1.00 89.56 67 GLU A C 1
ATOM 550 O O . GLU A 1 67 ? -11.806 3.005 5.504 1.00 89.56 67 GLU A O 1
ATOM 555 N N . THR A 1 68 ? -13.334 4.094 4.275 1.00 91.12 68 THR A N 1
ATOM 556 C CA . THR A 1 68 ? -13.827 2.873 3.606 1.00 91.12 68 THR A CA 1
ATOM 557 C C . THR A 1 68 ? -12.752 2.233 2.729 1.00 91.12 68 THR A C 1
ATOM 559 O O . THR A 1 68 ? -12.590 1.011 2.708 1.00 91.12 68 THR A O 1
ATOM 562 N N . VAL A 1 69 ? -11.957 3.061 2.046 1.00 92.12 69 VAL A N 1
ATOM 563 C CA . VAL A 1 69 ? -10.836 2.612 1.216 1.00 92.12 69 VAL A CA 1
ATOM 564 C C . VAL A 1 69 ? -9.666 2.132 2.073 1.00 92.12 69 VAL A C 1
ATOM 566 O O . VAL A 1 69 ? -9.027 1.140 1.727 1.00 92.12 69 VAL A O 1
ATOM 569 N N . ILE A 1 70 ? -9.401 2.777 3.211 1.00 91.50 70 ILE A N 1
ATOM 570 C CA . ILE A 1 70 ? -8.385 2.338 4.176 1.00 91.50 70 ILE A CA 1
ATOM 571 C C . ILE A 1 70 ? -8.735 0.957 4.732 1.00 91.50 70 ILE A C 1
ATOM 573 O O . ILE A 1 70 ? -7.885 0.069 4.704 1.00 91.50 70 ILE A O 1
ATOM 577 N N . ILE A 1 71 ? -9.982 0.747 5.168 1.00 91.62 71 ILE A N 1
ATOM 578 C CA . IL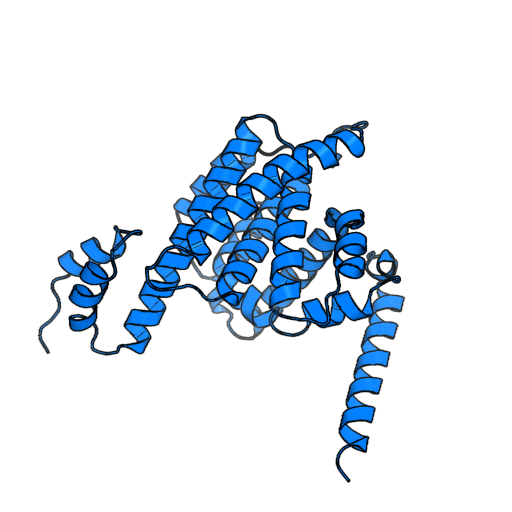E A 1 71 ? -10.469 -0.559 5.639 1.00 91.62 71 ILE A CA 1
ATOM 579 C C . ILE A 1 71 ? -10.302 -1.615 4.539 1.00 91.62 71 ILE A C 1
ATOM 581 O O . ILE A 1 71 ? -9.802 -2.712 4.798 1.00 91.62 71 ILE A O 1
ATOM 585 N N . ALA A 1 72 ? -10.670 -1.290 3.297 1.00 93.94 72 ALA A N 1
ATOM 586 C CA . ALA A 1 72 ? -10.552 -2.226 2.186 1.00 93.94 72 ALA A CA 1
ATOM 587 C C . ALA A 1 72 ? -9.095 -2.575 1.840 1.00 93.94 72 ALA A C 1
ATOM 589 O O . ALA A 1 72 ? -8.769 -3.750 1.659 1.00 93.94 72 ALA A O 1
ATOM 590 N N . ASN A 1 73 ? -8.203 -1.584 1.799 1.00 94.12 73 ASN A N 1
ATOM 591 C CA . ASN A 1 73 ? -6.774 -1.809 1.582 1.00 94.12 73 ASN A CA 1
ATOM 592 C C . ASN A 1 73 ? -6.152 -2.617 2.728 1.00 94.12 73 ASN A C 1
ATOM 594 O O . ASN A 1 73 ? -5.386 -3.538 2.456 1.00 94.12 73 ASN A O 1
ATOM 598 N N . ALA A 1 74 ? -6.523 -2.338 3.983 1.00 92.69 74 ALA A N 1
ATOM 599 C CA . ALA A 1 74 ? -6.098 -3.118 5.145 1.00 92.69 74 ALA A CA 1
ATOM 600 C C . ALA A 1 74 ? -6.510 -4.590 5.011 1.00 92.69 74 ALA A C 1
ATOM 602 O O . ALA A 1 74 ? -5.689 -5.481 5.219 1.00 92.69 74 ALA A O 1
ATOM 603 N N . TYR A 1 75 ? -7.750 -4.857 4.592 1.00 93.69 75 TYR A N 1
ATOM 604 C CA . TYR A 1 75 ? -8.221 -6.221 4.356 1.00 93.69 75 TYR A CA 1
ATOM 605 C C . TYR A 1 75 ? -7.384 -6.941 3.296 1.00 93.69 75 TYR A C 1
ATOM 607 O O . TYR A 1 75 ? -6.889 -8.045 3.538 1.00 93.69 75 TYR A O 1
ATOM 615 N N . LEU A 1 76 ? -7.200 -6.318 2.126 1.00 93.81 76 LEU A N 1
ATOM 616 C CA . LEU A 1 76 ? -6.395 -6.895 1.049 1.00 93.81 76 LEU A CA 1
ATOM 617 C C . LEU A 1 76 ? -4.952 -7.132 1.500 1.00 93.81 76 LEU A C 1
ATOM 619 O O . LEU A 1 76 ? -4.381 -8.179 1.186 1.00 93.81 76 LEU A O 1
ATOM 623 N N . TRP A 1 77 ? -4.383 -6.192 2.255 1.00 93.69 77 TRP A N 1
ATOM 624 C CA . TRP A 1 77 ? -3.041 -6.302 2.809 1.00 93.69 77 TRP A CA 1
ATOM 625 C C . TRP A 1 77 ? -2.942 -7.527 3.716 1.00 93.69 77 TRP A C 1
ATOM 627 O O . TRP A 1 77 ? -2.190 -8.441 3.396 1.00 93.69 77 TRP A O 1
ATOM 637 N N . LEU A 1 78 ? -3.802 -7.630 4.737 1.00 91.94 78 LEU A N 1
ATOM 638 C CA . LEU A 1 78 ? -3.822 -8.736 5.703 1.00 91.94 78 LEU A CA 1
ATOM 639 C C . LEU A 1 78 ? -4.045 -10.102 5.032 1.00 91.94 78 LEU A C 1
ATOM 641 O O . LEU A 1 78 ? -3.372 -11.076 5.372 1.00 91.94 78 LEU A O 1
ATOM 645 N N . LYS A 1 79 ? -4.945 -10.200 4.041 1.00 92.50 79 LYS A N 1
ATOM 646 C CA . LYS A 1 79 ? -5.151 -11.450 3.279 1.00 92.50 79 LYS A CA 1
ATOM 647 C C . LYS A 1 79 ? -3.936 -11.824 2.438 1.00 92.50 79 LYS A C 1
ATOM 649 O O . LYS A 1 79 ? -3.633 -13.008 2.289 1.00 92.50 79 LYS A O 1
ATOM 654 N N . THR A 1 80 ? -3.236 -10.835 1.895 1.00 91.12 80 THR A N 1
ATOM 655 C CA . THR A 1 80 ? -1.999 -11.065 1.147 1.00 91.12 80 THR A CA 1
ATOM 656 C C . THR A 1 80 ? -0.865 -11.467 2.094 1.00 91.12 80 THR A C 1
ATOM 658 O O . THR A 1 80 ? -0.134 -12.409 1.792 1.00 91.12 80 THR A O 1
ATOM 661 N N . THR A 1 81 ? -0.774 -10.846 3.275 1.00 90.06 81 THR A N 1
ATOM 662 C CA . THR A 1 81 ? 0.160 -11.212 4.347 1.00 90.06 81 THR A CA 1
ATOM 663 C C . THR A 1 81 ? -0.059 -12.648 4.808 1.00 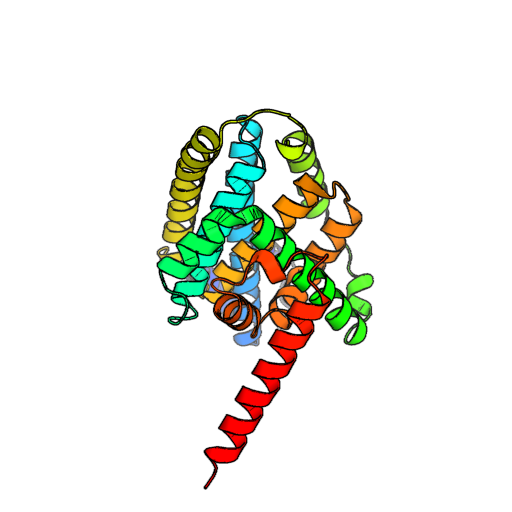90.06 81 THR A C 1
ATOM 665 O O . THR A 1 81 ? 0.898 -13.405 4.824 1.00 90.06 81 THR A O 1
ATOM 668 N N . GLN A 1 82 ? -1.298 -13.080 5.066 1.00 90.81 82 GLN A N 1
ATOM 669 C CA . GLN A 1 82 ? -1.618 -14.469 5.441 1.00 90.81 82 GLN A CA 1
ATOM 670 C C . GLN A 1 82 ? -1.144 -15.507 4.417 1.00 90.81 82 GLN A C 1
ATOM 672 O O . GLN A 1 82 ? -0.743 -16.614 4.773 1.00 90.81 82 GLN A O 1
ATOM 677 N N . ARG A 1 83 ? -1.181 -15.171 3.125 1.00 89.88 83 ARG A N 1
ATOM 678 C CA . ARG A 1 83 ? -0.675 -16.060 2.069 1.00 89.88 83 ARG A CA 1
ATOM 679 C C . ARG A 1 83 ? 0.858 -16.102 2.022 1.00 89.88 83 ARG A C 1
ATOM 681 O O . ARG A 1 83 ? 1.409 -17.093 1.549 1.00 89.88 83 ARG A O 1
ATOM 688 N N . LEU A 1 84 ? 1.533 -15.042 2.472 1.00 87.56 84 LEU A N 1
ATOM 689 C CA . LEU A 1 84 ? 2.995 -14.963 2.579 1.00 87.56 84 LEU A CA 1
ATOM 690 C C . LEU A 1 84 ? 3.520 -15.562 3.892 1.00 87.56 84 LEU A C 1
ATOM 692 O O . LEU A 1 84 ? 4.603 -16.144 3.896 1.00 87.56 84 LEU A O 1
ATOM 696 N N . ASP A 1 85 ? 2.753 -15.432 4.972 1.00 84.44 85 ASP A N 1
ATOM 697 C CA . ASP A 1 85 ? 3.065 -15.877 6.326 1.00 84.44 85 ASP A CA 1
ATOM 698 C C . ASP A 1 85 ? 1.880 -16.674 6.909 1.00 84.44 85 ASP A C 1
ATOM 700 O O . ASP A 1 85 ? 0.917 -16.093 7.421 1.00 84.44 85 ASP A O 1
ATOM 704 N N . PRO A 1 86 ? 1.934 -18.019 6.856 1.00 73.31 86 PRO A N 1
ATOM 705 C CA . PRO A 1 86 ? 0.875 -18.881 7.376 1.00 73.31 86 PRO A CA 1
ATOM 706 C C . PRO A 1 86 ? 0.608 -18.744 8.884 1.00 73.31 86 PRO A C 1
ATOM 708 O O . PRO A 1 86 ? -0.399 -19.272 9.354 1.00 73.31 86 PRO A O 1
ATOM 711 N N . GLY A 1 87 ? 1.487 -18.079 9.650 1.00 75.25 87 GLY A N 1
ATOM 712 C CA . GLY A 1 87 ? 1.259 -17.765 11.065 1.00 75.25 87 GLY A CA 1
ATOM 713 C C . GLY A 1 87 ? 0.190 -16.689 11.292 1.00 75.25 87 GLY A C 1
ATOM 714 O O . GLY A 1 87 ? -0.299 -16.533 12.411 1.00 75.25 87 GLY A O 1
ATOM 715 N N . PHE A 1 88 ? -0.203 -15.976 10.235 1.00 80.62 88 PHE A N 1
ATOM 716 C CA . PHE A 1 88 ? -1.204 -14.916 10.261 1.00 80.62 88 PHE A CA 1
ATOM 717 C C . P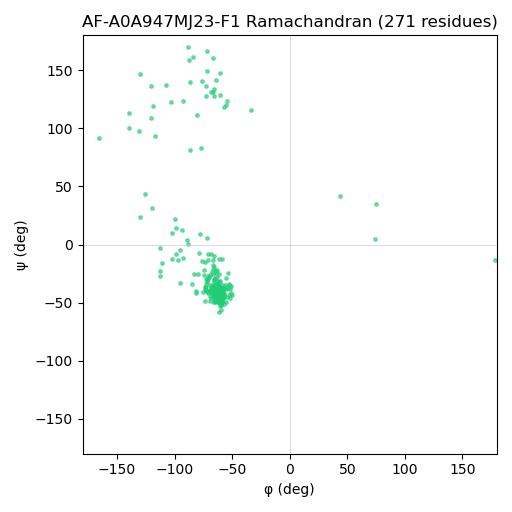HE A 1 88 ? -2.631 -15.492 10.090 1.00 80.62 88 PHE A C 1
ATOM 719 O O . PHE A 1 88 ? -3.195 -15.541 8.993 1.00 80.62 88 PHE A O 1
ATOM 726 N N . ASP A 1 89 ? -3.209 -16.002 11.182 1.00 84.25 89 ASP A N 1
ATOM 727 C CA . ASP A 1 89 ? -4.521 -16.672 11.187 1.00 84.25 89 ASP A CA 1
ATOM 728 C C . ASP A 1 89 ? -5.729 -15.728 10.980 1.00 84.25 89 ASP A C 1
ATOM 730 O O . ASP A 1 89 ? -5.626 -14.505 11.057 1.00 84.25 89 ASP A O 1
ATOM 734 N N . ASP A 1 90 ? -6.911 -16.294 10.700 1.00 86.19 90 ASP A N 1
ATOM 735 C CA . ASP A 1 90 ? -8.132 -15.505 10.453 1.00 86.19 90 ASP A CA 1
ATOM 736 C C . ASP A 1 90 ? -8.577 -14.686 11.680 1.00 86.19 90 ASP A C 1
ATOM 738 O O . ASP A 1 90 ? -9.176 -13.621 11.525 1.00 86.19 90 ASP A O 1
ATOM 742 N N . GLU A 1 91 ? -8.266 -15.143 12.896 1.00 85.62 91 GLU A N 1
ATOM 743 C CA . GLU A 1 91 ? -8.538 -14.394 14.129 1.00 85.62 91 GLU A CA 1
ATOM 744 C C . GLU A 1 91 ? -7.682 -13.118 14.194 1.00 85.62 91 GLU A C 1
ATOM 746 O O . GLU A 1 91 ? -8.171 -12.050 14.560 1.00 85.62 91 GLU A O 1
ATOM 751 N N . MET A 1 92 ? -6.416 -13.197 13.780 1.00 83.81 92 MET A N 1
ATOM 752 C CA . MET A 1 92 ? -5.510 -12.054 13.688 1.00 83.81 92 MET A CA 1
ATOM 753 C C . MET A 1 92 ? -5.971 -11.044 12.641 1.00 83.81 92 MET A C 1
ATOM 755 O O . MET A 1 92 ? -5.952 -9.841 12.899 1.00 83.81 92 MET A O 1
ATOM 759 N N . ILE A 1 93 ? -6.454 -11.525 11.492 1.00 86.56 93 ILE A N 1
ATOM 760 C CA . ILE A 1 93 ? -7.067 -10.665 10.475 1.00 86.56 93 ILE A CA 1
ATOM 761 C C . ILE A 1 93 ? -8.273 -9.936 11.067 1.00 86.56 93 ILE A C 1
ATOM 763 O O . ILE A 1 93 ? -8.376 -8.722 10.920 1.00 86.56 93 ILE A O 1
ATOM 767 N N . GLN A 1 94 ? -9.165 -10.641 11.766 1.00 85.25 94 GLN A N 1
ATOM 768 C CA . GLN A 1 94 ? -10.336 -10.020 12.391 1.00 85.25 94 GLN A CA 1
ATOM 769 C C . GLN A 1 94 ? -9.950 -8.958 13.431 1.00 85.25 94 GLN A C 1
ATOM 771 O O . GLN A 1 94 ? -10.532 -7.873 13.413 1.00 85.25 94 GLN A O 1
ATOM 776 N N . SER A 1 95 ? -8.954 -9.230 14.283 1.00 84.44 95 SER A N 1
ATOM 777 C CA . SER A 1 95 ? -8.467 -8.262 15.282 1.00 84.44 95 SER A CA 1
ATOM 778 C C . SER A 1 95 ? -7.939 -6.983 14.626 1.00 84.44 95 SER A C 1
ATOM 780 O O . SER A 1 95 ? -8.366 -5.875 14.958 1.00 84.44 95 SER A O 1
ATOM 782 N N . TRP A 1 96 ? -7.054 -7.122 13.634 1.00 86.25 96 TRP A N 1
ATOM 783 C CA . TRP A 1 96 ? -6.472 -5.970 12.945 1.00 86.25 96 TRP A CA 1
ATOM 784 C C . TRP A 1 96 ? -7.473 -5.231 12.059 1.00 86.25 96 TRP A C 1
ATOM 786 O O . TRP A 1 96 ? -7.354 -4.020 11.901 1.00 86.25 96 TRP A O 1
ATOM 796 N N . MET A 1 97 ? -8.494 -5.910 11.533 1.00 87.38 97 MET A N 1
ATOM 797 C CA . MET A 1 97 ? -9.574 -5.262 10.784 1.00 87.38 97 MET A CA 1
ATOM 798 C C . MET A 1 97 ? -10.423 -4.334 11.657 1.00 87.38 97 MET A C 1
ATOM 800 O O . MET A 1 97 ? -10.766 -3.239 11.208 1.00 87.38 97 MET A O 1
ATOM 804 N N . GLN A 1 98 ? -10.698 -4.712 12.912 1.00 82.75 98 GLN A N 1
ATOM 805 C CA . GLN A 1 98 ? -11.360 -3.826 13.886 1.00 82.75 98 GLN A CA 1
ATOM 806 C C . GLN A 1 98 ? -10.521 -2.578 14.202 1.00 82.75 98 GLN A C 1
ATOM 808 O O . GLN A 1 98 ? -11.049 -1.560 14.636 1.00 82.75 98 GLN A O 1
ATOM 813 N N . GLN A 1 99 ? -9.211 -2.645 13.960 1.00 82.62 99 GLN A N 1
ATOM 814 C CA . GLN A 1 99 ? -8.240 -1.587 14.230 1.00 82.62 99 GLN A CA 1
ATOM 815 C C . GLN A 1 99 ? -7.526 -1.131 12.948 1.00 82.62 99 GLN A C 1
ATOM 817 O O . GLN A 1 99 ? -6.368 -0.722 12.983 1.00 82.62 99 GLN A O 1
ATOM 822 N N . SER A 1 100 ? -8.207 -1.188 11.802 1.00 85.75 100 SER A N 1
ATOM 823 C CA . SER A 1 100 ? -7.620 -0.939 10.475 1.00 85.75 100 SER A CA 1
ATOM 824 C C . SER A 1 100 ? -6.938 0.430 10.343 1.00 85.75 100 SER A C 1
ATOM 826 O O . SER A 1 100 ? -5.877 0.542 9.723 1.00 85.75 100 SER A O 1
ATOM 828 N N . LEU A 1 101 ? -7.489 1.473 10.972 1.00 82.81 101 LEU A N 1
ATOM 829 C CA . LEU A 1 101 ? -6.854 2.791 11.005 1.00 82.81 101 LEU A CA 1
ATOM 830 C C . LEU A 1 101 ? -5.538 2.767 11.793 1.00 82.81 101 LEU A C 1
ATOM 832 O O . LEU A 1 101 ? -4.534 3.289 11.310 1.00 82.81 101 LEU A O 1
ATOM 836 N N . LEU A 1 102 ? -5.522 2.127 12.967 1.00 82.44 102 LEU A N 1
ATOM 837 C CA . LEU A 1 102 ? -4.305 1.958 13.762 1.00 82.44 102 LEU A CA 1
ATOM 838 C C . LEU A 1 102 ? -3.270 1.135 12.986 1.00 82.44 102 LEU A C 1
ATOM 840 O O . LEU A 1 102 ? -2.125 1.555 12.891 1.00 82.44 102 LEU A O 1
ATOM 844 N N . LEU A 1 103 ? -3.667 0.028 12.349 1.00 85.81 103 LEU A N 1
ATOM 845 C CA . LEU A 1 103 ? -2.786 -0.742 11.463 1.00 85.81 103 LEU A CA 1
ATOM 846 C C . LEU A 1 103 ? -2.137 0.159 10.401 1.00 85.81 103 LEU A C 1
ATOM 848 O O . LEU A 1 103 ? -0.928 0.109 10.195 1.00 85.81 103 LEU A O 1
ATOM 852 N N . THR A 1 104 ? -2.927 1.020 9.761 1.00 87.19 104 THR A N 1
ATOM 853 C CA . THR A 1 104 ? -2.438 1.954 8.735 1.00 87.19 104 THR A CA 1
ATOM 854 C C . THR A 1 104 ? -1.446 2.966 9.294 1.00 87.19 104 THR A C 1
ATOM 856 O O . THR A 1 104 ? -0.409 3.208 8.680 1.00 87.19 104 THR A O 1
ATOM 859 N N . GLN A 1 105 ? -1.729 3.526 10.471 1.00 84.00 105 GLN A N 1
ATOM 860 C CA . GLN A 1 105 ? -0.815 4.433 11.169 1.00 84.00 105 GLN A CA 1
ATOM 861 C C . GLN A 1 105 ? 0.515 3.748 11.493 1.00 84.00 105 GLN A C 1
ATOM 863 O O . GLN A 1 105 ? 1.572 4.354 11.328 1.00 84.00 105 GLN A O 1
ATOM 868 N N . LEU A 1 106 ? 0.475 2.478 11.899 1.00 80.38 106 LEU A N 1
ATOM 869 C CA . LEU A 1 106 ? 1.678 1.710 12.209 1.00 80.38 106 LEU A CA 1
ATOM 870 C C . LEU A 1 106 ? 2.503 1.421 10.966 1.00 80.38 106 LEU A C 1
ATOM 872 O O . LEU A 1 106 ? 3.708 1.658 10.967 1.00 80.38 106 LEU A O 1
ATOM 876 N N . LEU A 1 107 ? 1.861 0.978 9.885 1.00 85.62 107 LEU A N 1
ATOM 877 C CA . LEU A 1 107 ? 2.533 0.796 8.601 1.00 85.62 107 LEU A CA 1
ATOM 878 C C . LEU A 1 107 ? 3.157 2.107 8.110 1.00 85.62 107 LEU A C 1
ATOM 880 O O . LEU A 1 107 ? 4.273 2.093 7.595 1.00 85.62 107 LEU A O 1
ATOM 884 N N . PHE A 1 108 ? 2.480 3.240 8.313 1.00 86.56 108 PHE A N 1
ATOM 885 C CA . PHE A 1 108 ? 3.024 4.556 7.993 1.00 86.56 108 PHE A CA 1
ATOM 886 C C . PHE A 1 108 ? 4.244 4.910 8.846 1.00 86.56 108 PHE A C 1
ATOM 888 O O . PHE A 1 108 ? 5.257 5.346 8.301 1.00 86.56 108 PHE A O 1
ATOM 895 N N . GLN A 1 109 ? 4.193 4.681 10.158 1.00 82.31 109 GLN A N 1
ATOM 896 C CA . GLN A 1 109 ? 5.344 4.910 11.027 1.00 82.31 109 GLN A CA 1
ATOM 897 C C . GLN A 1 109 ? 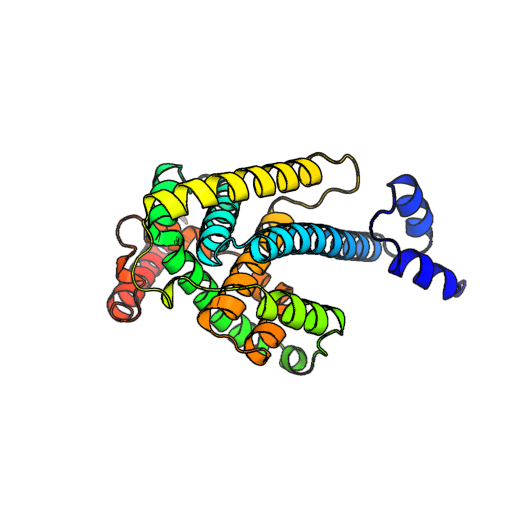6.543 4.061 10.592 1.00 82.31 109 GLN A C 1
ATOM 899 O O . GLN A 1 109 ? 7.635 4.599 10.404 1.00 82.31 109 GLN A O 1
ATOM 904 N N . PHE A 1 110 ? 6.338 2.761 10.366 1.00 82.12 110 PHE A N 1
ATOM 905 C CA . PHE A 1 110 ? 7.405 1.895 9.880 1.00 82.12 110 PHE A CA 1
ATOM 906 C C . PHE A 1 110 ? 7.941 2.368 8.524 1.00 82.12 110 PHE A C 1
ATOM 908 O O . PHE A 1 110 ? 9.147 2.320 8.299 1.00 82.12 110 PHE A O 1
ATOM 915 N N . ALA A 1 111 ? 7.081 2.860 7.626 1.00 85.25 111 ALA A N 1
ATOM 916 C CA . ALA A 1 111 ? 7.507 3.390 6.334 1.00 85.25 111 ALA A CA 1
ATOM 917 C C . ALA A 1 111 ? 8.409 4.626 6.477 1.00 85.25 111 ALA A C 1
ATOM 919 O O . ALA A 1 111 ? 9.401 4.747 5.759 1.00 85.25 111 ALA A O 1
ATOM 920 N N . VAL A 1 112 ? 8.113 5.516 7.428 1.00 85.44 112 VAL A N 1
ATOM 921 C CA . VAL A 1 112 ? 8.962 6.677 7.740 1.00 85.44 112 VAL A CA 1
ATOM 922 C C . VAL A 1 112 ? 10.314 6.236 8.307 1.00 85.44 112 VAL A C 1
ATOM 924 O O . VAL A 1 112 ? 11.353 6.746 7.888 1.00 85.44 112 VAL A O 1
ATOM 927 N N . GLU A 1 113 ? 10.331 5.277 9.231 1.00 83.25 113 GLU A N 1
ATOM 928 C CA . GLU A 1 113 ? 11.571 4.739 9.810 1.00 83.25 113 GLU A CA 1
ATOM 929 C C . GLU A 1 113 ? 12.430 4.021 8.753 1.00 83.25 113 GLU A C 1
ATOM 931 O O . GLU A 1 113 ? 13.652 4.205 8.690 1.00 83.25 113 GLU A O 1
ATOM 936 N N . ALA A 1 114 ? 11.780 3.261 7.871 1.00 85.06 114 ALA A N 1
ATOM 937 C CA . ALA A 1 114 ? 12.395 2.606 6.726 1.00 85.06 114 ALA A CA 1
ATOM 938 C C . ALA A 1 114 ? 12.996 3.625 5.751 1.00 85.06 114 ALA A C 1
ATOM 940 O O . ALA A 1 114 ? 14.153 3.490 5.362 1.00 85.06 114 ALA A O 1
ATOM 941 N N . TYR A 1 115 ? 12.261 4.690 5.425 1.00 87.44 115 TYR A N 1
ATOM 942 C CA . TYR A 1 115 ? 12.753 5.779 4.582 1.00 87.44 115 TYR A CA 1
ATOM 943 C C . TYR A 1 115 ? 13.988 6.462 5.184 1.00 87.44 115 TYR A C 1
ATOM 945 O O . TYR A 1 115 ? 14.993 6.655 4.504 1.00 87.44 115 TYR A O 1
ATOM 953 N N . GLN A 1 116 ? 13.962 6.775 6.482 1.00 87.50 116 GLN A N 1
ATOM 954 C CA . GLN A 1 116 ? 15.112 7.364 7.173 1.00 87.50 116 GLN A CA 1
ATOM 955 C C . GLN A 1 116 ? 16.329 6.436 7.195 1.00 87.50 116 GLN A C 1
ATOM 957 O O . GLN A 1 116 ? 17.466 6.909 7.172 1.00 87.50 116 GLN A O 1
ATOM 962 N N . THR A 1 117 ? 16.105 5.127 7.280 1.00 85.81 117 THR A N 1
ATOM 963 C CA . THR A 1 117 ? 17.172 4.124 7.209 1.00 85.81 117 THR A CA 1
ATOM 964 C C . THR A 1 117 ? 17.754 4.071 5.802 1.00 85.81 117 THR A C 1
ATOM 966 O O . THR A 1 117 ? 18.963 4.232 5.652 1.00 85.81 117 THR A O 1
ATOM 969 N N . ALA A 1 118 ? 16.902 3.998 4.777 1.00 86.06 118 ALA A N 1
ATOM 970 C CA . ALA A 1 118 ? 17.316 4.034 3.380 1.00 86.06 118 ALA A CA 1
ATOM 971 C C . ALA A 1 118 ? 18.115 5.307 3.047 1.00 86.06 118 ALA A C 1
ATOM 973 O O . ALA A 1 118 ? 19.168 5.219 2.429 1.00 86.06 118 ALA A O 1
ATOM 974 N N . LEU A 1 119 ? 17.701 6.481 3.540 1.00 86.75 119 LEU A N 1
ATOM 975 C CA . LEU A 1 119 ? 18.431 7.744 3.349 1.00 86.75 119 LEU A CA 1
ATOM 976 C C . LEU A 1 119 ? 19.832 7.759 3.975 1.00 86.75 119 LEU A C 1
ATOM 978 O O . LEU A 1 119 ? 20.721 8.455 3.483 1.00 86.75 119 LEU A O 1
ATOM 982 N N . LYS A 1 120 ? 20.038 7.040 5.085 1.00 87.75 120 LYS A N 1
ATOM 983 C CA . LYS A 1 120 ? 21.367 6.917 5.706 1.00 87.75 120 LYS A CA 1
ATOM 984 C C . LYS A 1 120 ? 22.293 6.039 4.871 1.00 87.75 120 LYS A C 1
ATOM 986 O O . LYS A 1 120 ? 23.502 6.258 4.896 1.00 87.75 120 LYS A O 1
ATOM 991 N N . GLU A 1 121 ? 21.735 5.049 4.182 1.00 86.56 121 GLU A N 1
ATOM 992 C CA . GLU A 1 121 ? 22.474 4.128 3.318 1.00 86.56 121 GLU A CA 1
ATOM 993 C C . GLU A 1 121 ? 22.746 4.739 1.938 1.00 86.56 121 GLU A C 1
ATOM 995 O O . GLU A 1 121 ? 23.856 4.614 1.418 1.00 86.56 121 GLU A O 1
ATOM 1000 N N . ASP A 1 122 ? 21.770 5.457 1.382 1.00 85.19 122 ASP A N 1
ATOM 1001 C CA . ASP A 1 122 ? 21.852 6.146 0.100 1.00 85.19 122 ASP A CA 1
ATOM 1002 C C . ASP A 1 122 ? 21.171 7.525 0.163 1.00 85.19 122 ASP A C 1
ATOM 1004 O O . ASP A 1 122 ? 19.953 7.674 0.034 1.00 85.19 122 ASP A O 1
ATOM 1008 N N . ALA A 1 123 ? 21.987 8.571 0.308 1.00 87.12 123 ALA A N 1
ATOM 1009 C CA . ALA A 1 123 ? 21.507 9.951 0.361 1.00 87.12 123 ALA A CA 1
ATOM 1010 C C . ALA A 1 123 ? 20.887 10.432 -0.970 1.00 87.12 123 ALA A C 1
ATOM 1012 O O . ALA A 1 123 ? 20.080 11.370 -0.960 1.00 87.12 123 ALA A O 1
ATOM 1013 N N . SER A 1 124 ? 21.216 9.786 -2.101 1.00 86.44 124 SER A N 1
ATOM 1014 C CA . SER A 1 124 ? 20.719 10.176 -3.430 1.00 86.44 124 SER A CA 1
ATOM 1015 C C . SER A 1 124 ? 19.213 9.969 -3.585 1.00 86.44 124 SER A C 1
ATOM 1017 O O . SER A 1 124 ? 18.589 10.596 -4.440 1.00 86.44 124 SER A O 1
ATOM 1019 N N . ILE A 1 125 ? 18.600 9.157 -2.716 1.00 84.69 125 ILE A N 1
ATOM 1020 C CA . ILE A 1 125 ? 17.149 8.959 -2.665 1.00 84.69 125 ILE A CA 1
ATOM 1021 C C . ILE A 1 125 ? 16.417 10.298 -2.497 1.00 84.69 125 ILE A C 1
ATOM 1023 O O . ILE A 1 125 ? 15.394 10.508 -3.143 1.00 84.69 125 ILE A O 1
ATOM 1027 N N . SER A 1 126 ? 16.961 11.229 -1.703 1.00 81.12 126 SER A N 1
ATOM 1028 C CA . SER A 1 126 ? 16.340 12.548 -1.491 1.00 81.12 126 SER A CA 1
ATOM 1029 C C . SER A 1 126 ? 16.467 13.500 -2.687 1.00 81.12 126 SER A C 1
ATOM 1031 O O . SER A 1 126 ? 15.747 14.492 -2.760 1.00 81.12 126 SER A O 1
ATOM 1033 N N . GLU A 1 127 ? 17.357 13.199 -3.636 1.00 83.38 127 GLU A N 1
ATOM 1034 C CA . GLU A 1 127 ? 17.591 13.993 -4.850 1.00 83.38 127 GLU A CA 1
ATOM 1035 C C . GLU A 1 127 ? 16.802 13.472 -6.062 1.00 83.38 127 GLU A C 1
ATOM 1037 O O . GLU A 1 127 ? 16.836 14.071 -7.142 1.00 83.38 127 GLU A O 1
ATOM 1042 N N . ARG A 1 128 ? 16.094 12.346 -5.913 1.00 83.06 128 ARG A N 1
ATOM 1043 C CA . ARG A 1 128 ? 15.292 11.759 -6.986 1.00 83.06 128 ARG A CA 1
ATOM 1044 C C . ARG A 1 128 ? 14.133 12.685 -7.355 1.00 83.06 128 ARG A C 1
ATOM 1046 O O . ARG A 1 128 ? 13.408 13.185 -6.499 1.00 83.06 128 ARG A O 1
ATOM 1053 N N . MET A 1 129 ? 13.945 12.885 -8.657 1.00 82.44 129 MET A N 1
ATOM 1054 C CA . MET A 1 129 ? 12.853 13.706 -9.174 1.00 82.44 129 MET A CA 1
ATOM 1055 C C . MET A 1 129 ? 11.510 12.985 -9.036 1.00 82.44 129 MET A C 1
ATOM 1057 O O . MET A 1 129 ? 11.391 11.809 -9.381 1.00 82.44 129 MET A O 1
ATOM 1061 N N . TYR A 1 130 ? 10.493 13.718 -8.592 1.00 81.81 130 TYR A N 1
ATOM 1062 C CA . TYR A 1 130 ? 9.097 13.288 -8.654 1.00 81.81 130 TYR A CA 1
ATOM 1063 C C . TYR A 1 130 ? 8.593 13.446 -10.091 1.00 81.81 130 TYR A C 1
ATOM 1065 O O . TYR A 1 130 ? 8.952 14.407 -10.774 1.00 81.81 130 TYR A O 1
ATOM 1073 N N . THR A 1 131 ? 7.795 12.494 -10.569 1.00 83.56 131 THR A N 1
ATOM 1074 C CA . THR A 1 131 ? 7.297 12.525 -11.949 1.00 83.56 131 THR A CA 1
ATOM 1075 C C . THR A 1 131 ? 6.007 13.336 -12.056 1.00 83.56 131 THR A C 1
ATOM 1077 O O . THR A 1 131 ? 5.280 13.495 -11.074 1.00 83.56 131 THR A O 1
ATOM 1080 N N . THR A 1 132 ? 5.687 13.819 -13.259 1.00 83.56 132 THR A N 1
ATOM 1081 C CA . THR A 1 132 ? 4.434 14.547 -13.516 1.00 83.56 132 THR A CA 1
ATOM 1082 C C . THR A 1 132 ? 3.206 13.696 -13.189 1.00 83.56 132 THR A C 1
ATOM 1084 O O . THR A 1 132 ? 2.238 14.209 -12.640 1.00 83.56 132 THR A O 1
ATOM 1087 N N . GLU A 1 133 ? 3.255 12.380 -13.415 1.00 80.81 133 GLU A N 1
ATOM 1088 C CA . GLU A 1 133 ? 2.156 11.474 -13.062 1.00 80.81 133 GLU A CA 1
ATOM 1089 C C . GLU A 1 133 ? 1.874 11.456 -11.550 1.00 80.81 133 GLU A C 1
ATOM 1091 O O . GLU A 1 133 ? 0.725 11.297 -11.139 1.00 80.81 133 GLU A O 1
ATOM 1096 N N . MET A 1 134 ? 2.897 11.633 -10.704 1.00 86.12 134 MET A N 1
ATOM 1097 C CA . MET A 1 134 ? 2.704 11.731 -9.251 1.00 86.12 134 MET A CA 1
ATOM 1098 C C . MET A 1 134 ? 1.993 13.031 -8.868 1.00 86.12 134 MET A C 1
ATOM 1100 O O . MET A 1 134 ? 1.126 13.023 -7.994 1.00 86.12 134 MET A O 1
ATOM 1104 N N . GLU A 1 135 ? 2.335 14.140 -9.524 1.00 86.75 135 GLU A N 1
ATOM 1105 C CA . GLU A 1 135 ? 1.687 15.436 -9.302 1.00 86.75 135 GLU A CA 1
ATOM 1106 C C . GLU A 1 135 ? 0.218 15.407 -9.749 1.00 86.75 135 GLU A C 1
ATOM 1108 O O . GLU A 1 135 ? -0.668 15.843 -9.011 1.00 86.75 135 GLU A O 1
ATOM 1113 N N . GLU A 1 136 ? -0.054 14.837 -10.926 1.00 86.75 136 GLU A N 1
ATOM 1114 C CA . GLU A 1 136 ? -1.411 14.647 -11.451 1.00 86.75 136 GLU A CA 1
ATOM 1115 C C . GLU A 1 136 ? -2.251 13.753 -10.531 1.00 86.75 136 GLU A C 1
ATOM 1117 O O . GLU A 1 136 ? -3.408 14.066 -10.241 1.00 86.75 136 GLU A O 1
ATOM 1122 N N . MET A 1 137 ? -1.658 12.673 -10.014 1.00 84.81 137 MET A N 1
ATOM 1123 C CA . MET A 1 137 ? -2.316 11.778 -9.064 1.00 84.81 137 MET A CA 1
ATOM 1124 C C . MET A 1 137 ? -2.645 12.488 -7.746 1.00 84.81 137 MET A C 1
ATOM 1126 O O . MET A 1 137 ? -3.765 12.360 -7.247 1.00 84.81 137 MET A O 1
ATOM 1130 N N . TYR A 1 138 ? -1.700 13.258 -7.194 1.00 86.19 138 TYR A N 1
ATOM 1131 C CA . TYR A 1 138 ? -1.930 14.059 -5.991 1.00 86.19 138 TYR A CA 1
ATOM 1132 C C . TYR A 1 138 ? -3.079 15.049 -6.201 1.00 86.19 138 TYR A C 1
ATOM 1134 O O . TYR A 1 138 ? -3.990 15.120 -5.375 1.00 86.19 138 TYR A O 1
ATOM 1142 N N . ALA A 1 139 ? -3.076 15.780 -7.318 1.00 87.38 139 ALA A N 1
ATOM 1143 C CA . ALA A 1 139 ? -4.126 16.739 -7.639 1.00 87.38 139 ALA A CA 1
ATOM 1144 C C . ALA A 1 139 ? -5.503 16.061 -7.743 1.00 87.38 139 ALA A C 1
ATOM 1146 O O . ALA A 1 139 ? -6.447 16.491 -7.086 1.00 87.38 139 ALA A O 1
ATOM 1147 N N . ALA A 1 140 ? -5.601 14.958 -8.492 1.00 86.69 140 ALA A N 1
ATOM 1148 C CA . ALA A 1 140 ? -6.861 14.242 -8.678 1.00 86.69 140 ALA A CA 1
ATOM 1149 C C . ALA A 1 140 ? -7.409 13.660 -7.367 1.00 86.69 140 ALA A C 1
ATOM 1151 O O . ALA A 1 140 ? -8.607 13.736 -7.103 1.00 86.69 140 ALA A O 1
ATOM 1152 N N . TRP A 1 141 ? -6.555 13.067 -6.530 1.00 88.69 141 TRP A N 1
ATOM 1153 C CA . TRP A 1 141 ? -7.014 12.467 -5.277 1.00 88.69 141 TRP A CA 1
ATOM 1154 C C . TRP A 1 141 ? -7.333 13.522 -4.222 1.00 88.69 141 TRP A C 1
ATOM 1156 O O . TRP A 1 141 ? -8.345 13.391 -3.543 1.00 88.69 141 TRP A O 1
ATOM 1166 N N . SER A 1 142 ? -6.519 14.572 -4.092 1.00 84.62 142 SER A N 1
ATOM 1167 C CA . SER A 1 142 ? -6.757 15.636 -3.104 1.00 84.62 142 SER A CA 1
ATOM 1168 C C . SER A 1 142 ? -8.051 16.419 -3.354 1.00 84.62 142 SER A C 1
ATOM 1170 O O . SER A 1 142 ? -8.627 16.942 -2.404 1.00 84.62 142 SER A O 1
ATOM 1172 N N . GLU A 1 143 ? -8.550 16.463 -4.595 1.00 86.00 143 GLU A N 1
ATOM 1173 C CA . GLU A 1 143 ? -9.849 17.065 -4.926 1.00 86.00 143 GLU A CA 1
ATOM 1174 C C . GLU A 1 143 ? -11.048 16.214 -4.466 1.00 86.00 143 GLU A C 1
ATOM 1176 O O . GLU A 1 143 ? -12.116 16.754 -4.171 1.00 86.00 143 GLU A O 1
ATOM 1181 N N . HIS A 1 144 ? -10.895 14.888 -4.407 1.00 86.31 144 HIS A N 1
ATOM 1182 C CA . HIS A 1 144 ? -12.011 13.957 -4.201 1.00 86.31 144 HIS A CA 1
ATOM 1183 C C . HIS A 1 144 ? -11.982 13.222 -2.860 1.00 86.31 144 HIS A C 1
ATOM 1185 O O . HIS A 1 144 ? -13.023 12.751 -2.401 1.00 86.31 144 HIS A O 1
ATOM 1191 N N . ILE A 1 145 ? -10.815 13.098 -2.232 1.00 84.56 145 ILE A N 1
ATOM 1192 C CA . ILE A 1 145 ? -10.683 12.446 -0.933 1.00 84.56 145 ILE A CA 1
ATOM 1193 C C . ILE A 1 145 ? -11.265 13.341 0.150 1.00 84.56 145 ILE A C 1
ATOM 1195 O O . ILE A 1 145 ? -10.863 14.490 0.322 1.00 84.56 145 ILE A O 1
ATOM 1199 N N . TYR A 1 146 ? -12.161 12.763 0.941 1.00 80.75 146 TYR A N 1
ATOM 1200 C CA . TYR A 1 146 ? -12.629 13.351 2.183 1.00 80.75 146 TYR A CA 1
ATOM 1201 C C . TYR A 1 146 ? -12.538 12.319 3.311 1.00 80.75 146 TYR A C 1
ATOM 1203 O O . TYR A 1 146 ? -12.680 11.112 3.091 1.00 80.75 146 TYR A O 1
ATOM 1211 N N . SER A 1 147 ? -12.252 12.812 4.516 1.00 75.12 147 SER A N 1
ATOM 1212 C CA . SER A 1 147 ? -12.099 12.012 5.731 1.00 75.12 147 SER A CA 1
ATOM 1213 C C . SER A 1 147 ? -13.285 12.222 6.652 1.00 75.12 147 SER A C 1
ATOM 1215 O O . SER A 1 147 ? -13.672 13.361 6.922 1.00 75.12 147 SER A O 1
ATOM 1217 N N . LEU A 1 148 ? -13.787 11.134 7.226 1.00 67.00 148 LEU A N 1
ATOM 1218 C CA . LEU A 1 148 ? -14.785 11.204 8.287 1.00 67.00 148 LEU A CA 1
ATOM 1219 C C . LEU A 1 148 ? -14.232 11.593 9.643 1.00 67.00 148 LEU A C 1
ATOM 1221 O O . LEU A 1 148 ? -15.008 11.985 10.507 1.00 67.00 148 LEU A O 1
ATOM 1225 N N . ALA A 1 149 ? -12.915 11.554 9.852 1.00 59.72 149 ALA A N 1
ATOM 1226 C CA . ALA A 1 149 ? -12.326 12.105 11.072 1.00 59.72 149 ALA A CA 1
ATOM 1227 C C . ALA A 1 149 ? -12.648 13.606 11.253 1.00 59.72 149 ALA A C 1
ATOM 1229 O O . ALA A 1 149 ? -12.430 14.156 12.331 1.00 59.72 149 ALA A O 1
ATOM 1230 N N . GLN A 1 150 ? -13.174 14.261 10.210 1.00 54.81 150 GLN A N 1
ATOM 1231 C CA . GLN A 1 150 ? -13.634 15.648 10.213 1.00 54.81 150 GLN A CA 1
ATOM 1232 C C . GLN A 1 150 ? -15.162 15.802 10.389 1.00 54.81 150 GLN A C 1
ATOM 1234 O O . GLN A 1 150 ? -15.623 16.925 10.589 1.00 54.81 150 GLN A O 1
ATOM 1239 N N . GLU A 1 151 ? -15.950 14.717 10.365 1.00 53.72 151 GLU A N 1
ATOM 1240 C CA . GLU A 1 151 ? -17.414 14.735 10.518 1.00 53.72 151 GLU A CA 1
ATOM 1241 C C . GLU A 1 151 ? -17.866 13.926 11.753 1.00 53.72 151 GLU A C 1
ATOM 1243 O O . GLU A 1 151 ? -17.649 12.724 11.865 1.00 53.72 151 GLU A O 1
ATOM 1248 N N . GLU A 1 152 ? -18.529 14.587 12.707 1.00 48.91 152 GLU A N 1
ATOM 1249 C CA . GLU A 1 152 ? -18.748 14.082 14.077 1.00 48.91 152 GLU A CA 1
ATOM 1250 C C . GLU A 1 152 ? -19.746 12.914 14.255 1.00 48.91 152 GLU A C 1
ATOM 1252 O O . GLU A 1 152 ? -20.033 12.553 15.394 1.00 48.91 152 GLU A O 1
ATOM 1257 N N . ASN A 1 153 ? -20.312 12.294 13.213 1.00 56.88 153 ASN A N 1
ATOM 1258 C CA . ASN A 1 153 ? -21.223 11.155 13.426 1.00 56.88 153 ASN A CA 1
ATOM 1259 C C . ASN A 1 153 ? -21.500 10.344 12.157 1.00 56.88 153 ASN A C 1
ATOM 1261 O O . ASN A 1 153 ? -22.481 10.588 11.452 1.00 56.88 153 ASN A O 1
ATOM 1265 N N . ILE A 1 154 ? -20.698 9.308 11.918 1.00 62.22 154 ILE A N 1
ATOM 1266 C CA . ILE A 1 154 ? -21.051 8.233 10.987 1.00 62.22 154 ILE A CA 1
ATOM 1267 C C . ILE A 1 154 ? -21.075 6.902 11.723 1.00 62.22 154 ILE A C 1
ATOM 1269 O O . ILE A 1 154 ? -20.216 6.600 12.546 1.00 62.22 154 ILE A O 1
ATOM 1273 N N . SER A 1 155 ? -22.112 6.119 11.428 1.00 70.25 155 SER A N 1
ATOM 1274 C CA . SER A 1 155 ? -22.292 4.777 11.970 1.00 70.25 155 SER A CA 1
ATOM 1275 C C . SER A 1 155 ? -21.189 3.845 11.466 1.00 70.25 155 SER A C 1
ATOM 1277 O O . SER A 1 155 ? -20.998 3.705 10.257 1.00 70.25 155 SER A O 1
ATOM 1279 N N . GLU A 1 156 ? -20.522 3.154 12.390 1.00 70.75 156 GLU A N 1
ATOM 1280 C CA . GLU A 1 156 ? -19.551 2.088 12.109 1.00 70.75 156 GLU A CA 1
ATOM 1281 C C . GLU A 1 156 ? -20.132 1.010 11.174 1.00 70.75 156 GLU A C 1
ATOM 1283 O O . GLU A 1 156 ? -19.455 0.515 10.276 1.00 70.75 156 GLU A O 1
ATOM 1288 N N . GLU A 1 157 ? -21.428 0.716 11.300 1.00 76.44 157 GLU A N 1
ATOM 1289 C CA . GLU A 1 157 ? -22.124 -0.254 10.449 1.00 76.44 157 GLU A CA 1
ATOM 1290 C C . GLU A 1 157 ? -22.189 0.195 8.978 1.00 76.44 157 GLU A C 1
ATOM 1292 O O . GLU A 1 157 ? -22.024 -0.620 8.070 1.00 76.44 157 GLU A O 1
ATOM 1297 N N . LEU A 1 158 ? -22.374 1.497 8.724 1.00 77.94 158 LEU A N 1
ATOM 1298 C CA . LEU A 1 158 ? -22.391 2.048 7.365 1.00 77.94 158 LEU A CA 1
ATOM 1299 C C . LEU A 1 158 ? -20.994 2.001 6.731 1.00 77.94 158 LEU A C 1
ATOM 1301 O O . LEU A 1 158 ? -20.866 1.686 5.547 1.00 77.94 158 LEU A O 1
ATOM 1305 N N . LEU A 1 159 ? -19.956 2.281 7.524 1.00 80.38 159 LEU A N 1
ATOM 1306 C CA . LEU A 1 159 ? -18.560 2.181 7.100 1.00 80.38 159 LEU A CA 1
ATOM 1307 C C . LEU A 1 159 ? -18.195 0.753 6.696 1.00 80.38 159 LEU A C 1
ATOM 1309 O O . LEU A 1 159 ? -17.616 0.554 5.629 1.00 80.38 159 LEU A O 1
ATOM 1313 N N . ILE A 1 160 ? -18.579 -0.240 7.501 1.00 79.88 160 ILE A N 1
ATOM 1314 C CA . ILE A 1 160 ? -18.340 -1.658 7.197 1.00 79.88 160 ILE A CA 1
ATOM 1315 C C . ILE A 1 160 ? -19.051 -2.055 5.897 1.00 79.88 160 ILE A C 1
ATOM 1317 O O . ILE A 1 160 ? -18.411 -2.569 4.984 1.00 79.88 160 ILE A O 1
ATOM 1321 N N . GLN A 1 161 ? -20.342 -1.733 5.757 1.00 83.69 161 GLN A N 1
ATOM 1322 C CA . GLN A 1 161 ? -21.117 -2.076 4.556 1.00 83.69 161 GLN A CA 1
ATOM 1323 C C . GLN A 1 161 ? -20.539 -1.463 3.273 1.00 83.69 161 GLN A C 1
ATOM 1325 O O . GLN A 1 161 ? -20.506 -2.111 2.227 1.00 83.69 161 GLN A O 1
ATOM 1330 N N . ARG A 1 162 ? -20.081 -0.207 3.327 1.00 88.56 162 ARG A N 1
ATOM 1331 C CA . ARG A 1 162 ? -19.431 0.439 2.177 1.00 88.56 162 ARG A CA 1
ATOM 1332 C C . ARG A 1 162 ? -18.071 -0.179 1.881 1.00 88.56 162 ARG A C 1
ATOM 1334 O O . ARG A 1 162 ? -17.750 -0.401 0.713 1.00 88.56 162 ARG A O 1
ATOM 1341 N N . SER A 1 163 ? -17.315 -0.507 2.925 1.00 91.44 163 SER A N 1
ATOM 1342 C CA . SER A 1 163 ? -16.022 -1.180 2.796 1.00 91.44 163 SER A CA 1
ATOM 1343 C C . SER A 1 163 ? -16.164 -2.543 2.122 1.00 91.44 163 SER A C 1
ATOM 1345 O O . SER A 1 163 ? -15.323 -2.879 1.296 1.00 91.44 163 SER A O 1
ATOM 1347 N N . ASP A 1 164 ? -17.244 -3.293 2.369 1.00 93.12 164 ASP A N 1
ATOM 1348 C CA . ASP A 1 164 ? -17.486 -4.589 1.717 1.00 93.12 164 ASP A CA 1
ATOM 1349 C C . ASP A 1 164 ? -17.535 -4.482 0.185 1.00 93.12 164 ASP A C 1
ATOM 1351 O O . ASP A 1 164 ? -16.972 -5.327 -0.516 1.00 93.12 164 ASP A O 1
ATOM 1355 N N . LEU A 1 165 ? -18.164 -3.433 -0.357 1.00 94.12 165 LEU A N 1
ATOM 1356 C CA . LEU A 1 165 ? -18.208 -3.213 -1.806 1.00 94.12 165 LEU A CA 1
ATOM 1357 C C . LEU A 1 165 ? -16.812 -2.922 -2.373 1.00 94.12 165 LEU A C 1
ATOM 1359 O O . LEU A 1 165 ? -16.437 -3.463 -3.420 1.00 94.12 165 LEU A O 1
ATOM 1363 N N . VAL A 1 166 ? -16.036 -2.085 -1.682 1.00 95.38 166 VAL A N 1
ATOM 1364 C CA . VAL A 1 166 ? -14.661 -1.760 -2.081 1.00 95.38 166 VAL A CA 1
ATOM 1365 C C . VAL A 1 166 ? -13.788 -3.016 -1.999 1.00 95.38 166 VAL A C 1
ATOM 1367 O O . VAL A 1 166 ? -13.105 -3.344 -2.966 1.00 95.38 166 VAL A O 1
ATOM 1370 N N . ILE A 1 167 ? -13.885 -3.789 -0.912 1.00 95.88 167 ILE A N 1
ATOM 1371 C CA . ILE A 1 167 ? -13.183 -5.067 -0.718 1.00 95.88 167 ILE A CA 1
ATOM 1372 C C . ILE A 1 167 ? -13.485 -6.030 -1.861 1.00 95.88 167 ILE A C 1
ATOM 1374 O O . ILE A 1 167 ? -12.556 -6.590 -2.444 1.00 95.88 167 ILE A O 1
ATOM 1378 N N . GLN A 1 168 ? -14.760 -6.226 -2.203 1.00 95.88 168 GLN A N 1
ATOM 1379 C CA . GLN A 1 168 ? -15.156 -7.121 -3.292 1.00 95.88 168 GLN A CA 1
ATOM 1380 C C . GLN A 1 168 ? -14.559 -6.672 -4.626 1.00 95.88 168 GLN A C 1
ATOM 1382 O O . GLN A 1 168 ? -13.993 -7.490 -5.350 1.00 95.88 168 GLN A O 1
ATOM 1387 N N . THR A 1 169 ? -14.633 -5.375 -4.923 1.00 96.44 169 THR A N 1
ATOM 1388 C CA . THR A 1 169 ? -14.131 -4.801 -6.178 1.00 96.44 169 THR A CA 1
ATOM 1389 C C . THR A 1 169 ? -12.614 -4.948 -6.290 1.00 96.44 169 THR A C 1
ATOM 1391 O O . THR A 1 169 ? -12.107 -5.440 -7.298 1.00 96.44 169 THR A O 1
ATOM 1394 N N . LEU A 1 170 ? -11.876 -4.592 -5.237 1.00 95.75 170 LEU A N 1
ATOM 1395 C CA . LEU A 1 170 ? -10.418 -4.702 -5.211 1.00 95.75 170 LEU A CA 1
ATOM 1396 C C . LEU A 1 170 ? -9.946 -6.162 -5.206 1.00 95.75 170 LEU A C 1
ATOM 1398 O O . LEU A 1 170 ? -8.960 -6.488 -5.861 1.00 95.75 170 LEU A O 1
ATOM 1402 N N . SER A 1 171 ? -10.660 -7.059 -4.521 1.00 95.06 171 SER A N 1
ATOM 1403 C CA . SER A 1 171 ? -10.344 -8.494 -4.518 1.00 95.06 171 SER A CA 1
ATOM 1404 C C . SER A 1 171 ? -10.554 -9.124 -5.896 1.00 95.06 171 SER A C 1
ATOM 1406 O O . SER A 1 171 ? -9.762 -9.966 -6.312 1.00 95.06 171 SER A O 1
ATOM 1408 N N . GLN A 1 172 ? -11.596 -8.709 -6.626 1.00 93.38 172 GLN A N 1
ATOM 1409 C CA . GLN A 1 172 ? -11.819 -9.133 -8.011 1.00 93.38 172 GLN A CA 1
ATOM 1410 C C . GLN A 1 172 ? -10.719 -8.616 -8.939 1.00 93.38 172 GLN A C 1
ATOM 1412 O O . GLN A 1 172 ? -10.204 -9.391 -9.742 1.00 93.38 172 GLN A O 1
ATOM 1417 N N . LEU A 1 173 ? -10.323 -7.348 -8.792 1.00 92.25 173 LEU A N 1
ATOM 1418 C CA . LEU A 1 173 ? -9.217 -6.765 -9.552 1.00 92.25 173 LEU A CA 1
ATOM 1419 C C . LEU A 1 173 ? -7.901 -7.513 -9.290 1.00 92.25 173 LEU A C 1
ATOM 1421 O O . LEU A 1 173 ? -7.202 -7.880 -10.232 1.00 92.25 173 LEU A O 1
ATOM 1425 N N . LEU A 1 174 ? -7.589 -7.797 -8.020 1.00 91.00 174 LEU A N 1
ATOM 1426 C CA . LEU A 1 174 ? -6.412 -8.581 -7.640 1.00 91.00 174 LEU A CA 1
ATOM 1427 C C . LEU A 1 174 ? -6.450 -9.975 -8.274 1.00 91.00 174 LEU A C 1
ATOM 1429 O O . LEU A 1 174 ? -5.488 -10.392 -8.912 1.00 91.00 174 LEU A O 1
ATOM 1433 N N . ALA A 1 175 ? -7.576 -10.679 -8.144 1.00 89.62 175 ALA A N 1
ATOM 1434 C CA . ALA A 1 175 ? -7.741 -12.009 -8.714 1.00 89.62 175 ALA A CA 1
ATOM 1435 C C . ALA A 1 175 ? -7.630 -12.004 -10.245 1.00 89.62 175 ALA A C 1
ATOM 1437 O O . ALA A 1 175 ? -7.106 -12.961 -10.810 1.00 89.62 175 ALA A O 1
ATOM 1438 N N . GLN A 1 176 ? -8.101 -10.956 -10.924 1.00 87.12 176 GLN A N 1
ATOM 1439 C CA . GLN A 1 176 ? -7.917 -10.809 -12.365 1.00 87.12 176 GLN A CA 1
ATOM 1440 C C . GLN A 1 176 ? -6.424 -10.760 -12.708 1.00 87.12 176 GLN A C 1
ATOM 1442 O O . GLN A 1 176 ? -5.959 -11.585 -13.492 1.00 87.12 176 GLN A O 1
ATOM 1447 N N . TYR A 1 177 ? -5.662 -9.873 -12.065 1.00 86.69 177 TYR A N 1
ATOM 1448 C CA . TYR A 1 177 ? -4.230 -9.743 -12.330 1.00 86.69 177 TYR A CA 1
ATOM 1449 C C . TYR A 1 177 ? -3.411 -10.973 -11.922 1.00 86.69 177 TYR A C 1
ATOM 1451 O O . TYR A 1 177 ? -2.432 -11.282 -12.591 1.00 86.69 177 TYR A O 1
ATOM 1459 N N . GLU A 1 178 ? -3.795 -11.696 -10.867 1.00 85.44 178 GLU A N 1
ATOM 1460 C CA . GLU A 1 178 ? -3.115 -12.940 -10.467 1.00 85.44 178 GLU A CA 1
ATOM 1461 C C . GLU A 1 178 ? -3.367 -14.106 -11.446 1.00 85.44 178 GLU A C 1
ATOM 1463 O O . GLU A 1 178 ? -2.549 -15.027 -11.549 1.00 85.44 178 GLU A O 1
ATOM 1468 N N . ASN A 1 179 ? -4.503 -14.092 -12.154 1.00 79.81 179 ASN A N 1
ATOM 1469 C CA . ASN A 1 179 ? -4.925 -15.175 -13.049 1.00 79.81 179 ASN A CA 1
ATOM 1470 C C . ASN A 1 179 ? -4.698 -14.885 -14.540 1.00 79.81 179 ASN A C 1
ATOM 1472 O O . ASN A 1 179 ? -4.792 -15.814 -15.349 1.00 79.81 179 ASN A O 1
ATOM 1476 N N . GLU A 1 180 ? -4.404 -13.642 -14.929 1.00 68.50 180 GLU A N 1
ATOM 1477 C CA . GLU A 1 180 ? -4.033 -13.310 -16.304 1.00 68.50 180 GLU A CA 1
ATOM 1478 C C . GLU A 1 180 ? -2.756 -14.072 -16.708 1.00 68.50 180 GLU A C 1
ATOM 1480 O O . GLU A 1 180 ? -1.759 -14.122 -15.991 1.00 68.50 180 GLU A O 1
ATOM 1485 N N . ALA A 1 181 ? -2.814 -14.753 -17.855 1.00 49.22 181 ALA A N 1
ATOM 1486 C CA . ALA A 1 181 ? -1.826 -15.754 -18.265 1.00 49.22 181 ALA A CA 1
ATOM 1487 C C . ALA A 1 181 ? -0.504 -15.173 -18.812 1.00 49.22 181 ALA A C 1
ATOM 1489 O O . ALA A 1 181 ? 0.290 -15.935 -19.349 1.00 49.22 181 ALA A O 1
ATOM 1490 N N . GLY A 1 182 ? -0.275 -13.861 -18.698 1.00 54.28 182 GLY A N 1
ATOM 1491 C CA . GLY A 1 182 ? 0.991 -13.215 -19.060 1.00 54.28 182 GLY A CA 1
ATOM 1492 C C . GLY A 1 182 ? 1.986 -13.193 -17.897 1.00 54.28 182 GLY A C 1
ATOM 1493 O O . GLY A 1 182 ? 1.616 -13.526 -16.773 1.00 54.28 182 GLY A O 1
ATOM 1494 N N . LEU A 1 183 ? 3.244 -12.816 -18.180 1.00 53.75 183 LEU A N 1
ATOM 1495 C CA . LEU A 1 183 ? 4.358 -12.725 -17.218 1.00 53.75 183 LEU A CA 1
ATOM 1496 C C . LEU A 1 183 ? 3.877 -12.292 -15.825 1.00 53.75 183 LEU A C 1
ATOM 1498 O O . LEU A 1 183 ? 3.307 -11.216 -15.666 1.00 53.75 183 LEU A O 1
ATOM 1502 N N . LYS A 1 184 ? 4.042 -13.191 -14.851 1.00 67.19 184 LYS A N 1
ATOM 1503 C CA . LYS A 1 184 ? 3.340 -13.139 -13.569 1.00 67.19 184 LYS A CA 1
ATOM 1504 C C . LYS A 1 184 ? 4.160 -12.387 -12.537 1.00 67.19 184 LYS A C 1
ATOM 1506 O O . LYS A 1 184 ? 5.279 -12.792 -12.226 1.00 67.19 184 LYS A O 1
ATOM 1511 N N . LEU A 1 185 ? 3.564 -11.348 -11.965 1.00 82.81 185 LEU A N 1
ATOM 1512 C CA . LEU A 1 185 ? 4.029 -10.793 -10.703 1.00 82.81 185 LEU A CA 1
ATOM 1513 C C . LEU A 1 185 ? 3.939 -11.863 -9.607 1.00 82.81 185 LEU A C 1
ATOM 1515 O O . LEU A 1 185 ? 3.056 -12.726 -9.614 1.00 82.81 185 LEU A O 1
ATOM 1519 N N . GLU A 1 186 ? 4.857 -11.811 -8.651 1.00 88.25 186 GLU A N 1
ATOM 1520 C CA . GLU A 1 186 ? 4.811 -12.683 -7.485 1.00 88.25 186 GLU A CA 1
ATOM 1521 C C . GLU A 1 186 ? 3.886 -12.094 -6.416 1.00 88.25 186 GLU A C 1
ATOM 1523 O O . GLU A 1 186 ? 3.635 -10.892 -6.360 1.00 88.25 186 GLU A O 1
ATOM 1528 N N . LEU A 1 187 ? 3.434 -12.929 -5.479 1.00 88.62 187 LEU A N 1
ATOM 1529 C CA . LEU A 1 187 ? 2.586 -12.491 -4.366 1.00 88.62 187 LEU A CA 1
ATOM 1530 C C . LEU A 1 187 ? 3.186 -11.311 -3.572 1.00 88.62 187 LEU A C 1
ATOM 1532 O O . LEU A 1 187 ? 2.465 -10.430 -3.104 1.00 88.62 187 LEU A O 1
ATOM 1536 N N . ARG A 1 188 ? 4.520 -11.269 -3.453 1.00 88.62 188 ARG A N 1
ATOM 1537 C CA . ARG A 1 188 ? 5.247 -10.170 -2.801 1.00 88.62 188 ARG A CA 1
ATOM 1538 C C . ARG A 1 188 ? 5.116 -8.842 -3.544 1.00 88.62 188 ARG A C 1
ATOM 1540 O O . ARG A 1 188 ? 5.144 -7.806 -2.887 1.00 88.62 188 ARG A O 1
ATOM 1547 N N . ASP A 1 189 ? 4.958 -8.866 -4.863 1.00 89.38 189 ASP A N 1
ATOM 1548 C CA . ASP A 1 189 ? 4.789 -7.666 -5.683 1.00 89.38 189 ASP A CA 1
ATOM 1549 C C . ASP A 1 189 ? 3.389 -7.072 -5.497 1.00 89.38 189 ASP A C 1
ATOM 1551 O O . ASP A 1 189 ? 3.236 -5.857 -5.407 1.00 89.38 189 ASP A O 1
ATOM 1555 N N . TYR A 1 190 ? 2.366 -7.914 -5.332 1.00 91.12 190 TYR A N 1
ATOM 1556 C CA . TYR A 1 190 ? 1.023 -7.445 -4.978 1.00 91.12 190 TYR A CA 1
ATOM 1557 C C . TYR A 1 190 ? 0.967 -6.895 -3.553 1.00 91.12 190 TYR A C 1
ATOM 1559 O O . TYR A 1 190 ? 0.435 -5.807 -3.342 1.00 91.12 190 TYR A O 1
ATOM 1567 N N . HIS A 1 191 ? 1.571 -7.586 -2.578 1.00 91.12 191 HIS A N 1
ATOM 1568 C CA . HIS A 1 191 ? 1.668 -7.086 -1.199 1.00 91.12 191 HIS A CA 1
ATOM 1569 C C . HIS A 1 191 ? 2.355 -5.716 -1.149 1.00 91.12 191 HIS A C 1
ATOM 1571 O O . HIS A 1 191 ? 1.933 -4.807 -0.430 1.00 91.12 191 HIS A O 1
ATOM 1577 N N . LYS A 1 192 ? 3.375 -5.548 -1.990 1.00 90.44 192 LYS A N 1
ATOM 1578 C CA . LYS A 1 192 ? 4.032 -4.279 -2.242 1.00 90.44 192 LYS A CA 1
ATOM 1579 C C . LYS A 1 192 ? 3.059 -3.252 -2.821 1.00 90.44 192 LYS A C 1
ATOM 1581 O O . LYS A 1 192 ? 2.833 -2.228 -2.194 1.00 90.44 192 LYS A O 1
ATOM 1586 N N . ILE A 1 193 ? 2.403 -3.494 -3.943 1.00 91.38 193 ILE A N 1
ATOM 1587 C CA . ILE A 1 193 ? 1.444 -2.521 -4.499 1.00 91.38 193 ILE A CA 1
ATOM 1588 C C . ILE A 1 193 ? 0.381 -2.099 -3.464 1.00 91.38 193 ILE A C 1
ATOM 1590 O O . ILE A 1 193 ? 0.123 -0.909 -3.298 1.00 91.38 193 ILE A O 1
ATOM 1594 N N . ILE A 1 194 ? -0.163 -3.047 -2.698 1.00 93.00 194 ILE A N 1
ATOM 1595 C CA . ILE A 1 194 ? -1.182 -2.780 -1.672 1.00 93.00 194 ILE A CA 1
ATOM 1596 C C . ILE A 1 194 ? -0.623 -1.927 -0.526 1.00 93.00 194 ILE A C 1
ATOM 1598 O O . ILE A 1 194 ? -1.270 -0.968 -0.108 1.00 93.00 194 ILE A O 1
ATOM 1602 N N . THR A 1 195 ? 0.592 -2.226 -0.050 1.00 91.19 195 THR A N 1
ATOM 1603 C CA . THR A 1 195 ? 1.267 -1.420 0.984 1.00 91.19 195 THR A CA 1
ATOM 1604 C C . THR A 1 195 ? 1.412 0.027 0.512 1.00 91.19 195 THR A C 1
ATOM 1606 O O . THR A 1 195 ? 1.099 0.956 1.253 1.00 91.19 195 THR A O 1
ATOM 1609 N N . HIS A 1 196 ? 1.805 0.231 -0.748 1.00 91.69 196 HIS A N 1
ATOM 1610 C CA . HIS A 1 196 ? 1.919 1.567 -1.321 1.00 91.69 196 HIS A CA 1
ATOM 1611 C C . HIS A 1 196 ? 0.584 2.317 -1.327 1.00 91.69 196 HIS A C 1
ATOM 1613 O O . HIS A 1 196 ? 0.508 3.445 -0.849 1.00 91.69 196 HIS A O 1
ATOM 1619 N N . LEU A 1 197 ? -0.476 1.682 -1.836 1.00 91.94 197 LEU A N 1
ATOM 1620 C CA . LEU A 1 197 ? -1.816 2.270 -1.937 1.00 91.94 197 LEU A CA 1
ATOM 1621 C C . LEU A 1 197 ? -2.376 2.663 -0.568 1.00 91.94 197 LEU A C 1
ATOM 1623 O O . LEU A 1 197 ? -2.968 3.733 -0.414 1.00 91.94 197 LEU A O 1
ATOM 1627 N N . MET A 1 198 ? -2.158 1.810 0.431 1.00 90.75 198 MET A N 1
ATOM 1628 C CA . MET A 1 198 ? -2.575 2.045 1.808 1.00 90.75 198 MET A CA 1
ATOM 1629 C C . MET A 1 198 ? -1.885 3.286 2.395 1.00 90.75 198 MET A C 1
ATOM 1631 O O . MET A 1 198 ? -2.559 4.163 2.938 1.00 90.75 198 MET A O 1
ATOM 1635 N N . LEU A 1 199 ? -0.566 3.417 2.202 1.00 89.75 199 LEU A N 1
ATOM 1636 C CA . LEU A 1 199 ? 0.207 4.587 2.633 1.00 89.75 199 LEU A CA 1
ATOM 1637 C C . LEU A 1 199 ? -0.196 5.865 1.885 1.00 89.75 199 LEU A C 1
ATOM 1639 O O . LEU A 1 199 ? -0.377 6.905 2.514 1.00 89.75 199 LEU A O 1
ATOM 1643 N N . GLN A 1 200 ? -0.383 5.796 0.562 1.00 90.38 200 GLN A N 1
ATOM 1644 C CA . GLN A 1 200 ? -0.829 6.939 -0.245 1.00 90.38 200 GLN A CA 1
ATOM 1645 C C . GLN A 1 200 ? -2.188 7.458 0.234 1.00 90.38 200 GLN A C 1
ATOM 1647 O O . GLN A 1 200 ? -2.343 8.656 0.472 1.00 90.38 200 GLN A O 1
ATOM 1652 N N . THR A 1 201 ? -3.142 6.546 0.450 1.00 90.06 201 THR A N 1
ATOM 1653 C CA . THR A 1 201 ? -4.472 6.892 0.966 1.00 90.06 201 THR A CA 1
ATOM 1654 C C . THR A 1 201 ? -4.356 7.579 2.327 1.00 90.06 201 THR A C 1
ATOM 1656 O O . THR A 1 201 ? -4.951 8.634 2.531 1.00 90.06 201 THR A O 1
ATOM 1659 N N . PHE A 1 202 ? -3.541 7.043 3.241 1.00 88.88 202 PHE A N 1
ATOM 1660 C CA . PHE A 1 202 ? -3.336 7.628 4.567 1.00 88.88 202 PHE A CA 1
ATOM 1661 C C . PHE A 1 202 ? -2.749 9.044 4.517 1.00 88.88 202 PHE A C 1
ATOM 1663 O O . PHE A 1 202 ? -3.279 9.955 5.156 1.00 88.88 202 PHE A O 1
ATOM 1670 N N . VAL A 1 203 ? -1.678 9.247 3.741 1.00 88.56 203 VAL A N 1
ATOM 1671 C CA . VAL A 1 203 ? -1.012 10.554 3.613 1.00 88.56 203 VAL A CA 1
ATOM 1672 C C . VAL A 1 203 ? -1.977 11.602 3.070 1.00 88.56 203 VAL A C 1
ATOM 1674 O O . VAL A 1 203 ? -2.047 12.705 3.614 1.00 88.56 203 VAL A O 1
ATOM 1677 N N . PHE A 1 204 ? -2.748 11.264 2.035 1.00 87.00 204 PHE A N 1
ATOM 1678 C CA . PHE A 1 204 ? -3.712 12.195 1.445 1.00 87.00 204 PHE A CA 1
ATOM 1679 C C . PHE A 1 204 ? -4.849 12.532 2.401 1.00 87.00 204 PHE A C 1
ATOM 1681 O O . PHE A 1 204 ? -5.255 13.686 2.483 1.00 87.00 204 PHE A O 1
ATOM 1688 N N . THR A 1 205 ? -5.307 11.543 3.163 1.00 86.25 205 THR A N 1
ATOM 1689 C CA . THR A 1 205 ? -6.448 11.688 4.071 1.00 86.25 205 THR A CA 1
ATOM 1690 C C . THR A 1 205 ? -6.104 12.503 5.315 1.00 86.25 205 THR A C 1
ATOM 1692 O O . THR A 1 205 ? -6.847 13.411 5.679 1.00 86.25 205 THR A O 1
ATOM 1695 N N . TYR A 1 206 ? -4.987 12.189 5.982 1.00 84.25 206 TYR A N 1
ATOM 1696 C CA . TYR A 1 206 ? -4.722 12.690 7.338 1.00 84.25 206 TYR A CA 1
ATOM 1697 C C . TYR A 1 206 ? -3.567 13.676 7.441 1.00 84.25 206 TYR A C 1
ATOM 1699 O O . TYR A 1 206 ? -3.556 14.497 8.357 1.00 84.25 206 TYR A O 1
ATOM 1707 N N . LEU A 1 207 ? -2.590 13.611 6.536 1.00 82.25 207 LEU A N 1
ATOM 1708 C CA . LEU A 1 207 ? -1.470 14.554 6.551 1.00 82.25 207 LEU A CA 1
ATOM 1709 C C . LEU A 1 207 ? -1.714 15.726 5.610 1.00 82.25 207 LEU A C 1
ATOM 1711 O O . LEU A 1 207 ? -1.252 16.829 5.895 1.00 82.25 207 LEU A O 1
ATOM 1715 N N . ASN A 1 208 ? -2.406 15.472 4.494 1.00 74.25 208 ASN A N 1
ATOM 1716 C CA . ASN A 1 208 ? -2.641 16.426 3.415 1.00 74.25 208 ASN A CA 1
ATOM 1717 C C . ASN A 1 208 ? -1.369 17.225 3.058 1.00 74.25 208 ASN A C 1
ATOM 1719 O O . ASN A 1 208 ? -1.385 18.445 2.892 1.00 74.25 208 ASN A O 1
ATOM 1723 N N . ASN A 1 209 ? -0.231 16.524 3.016 1.00 80.25 209 ASN A N 1
ATOM 1724 C CA . ASN A 1 209 ? 1.084 17.108 2.795 1.00 80.25 209 ASN A CA 1
ATOM 1725 C C . ASN A 1 209 ? 1.711 16.487 1.536 1.00 80.25 209 ASN A C 1
ATOM 1727 O O . ASN A 1 209 ? 2.112 15.317 1.578 1.00 80.25 209 ASN A O 1
ATOM 1731 N N . PRO A 1 210 ? 1.817 17.244 0.428 1.00 83.12 210 PRO A N 1
ATOM 1732 C CA . PRO A 1 210 ? 2.345 16.722 -0.828 1.00 83.12 210 PRO A CA 1
ATOM 1733 C C . PRO A 1 210 ? 3.815 16.303 -0.713 1.00 83.12 210 PRO A C 1
ATOM 1735 O O . PRO A 1 210 ? 4.204 15.310 -1.314 1.00 83.12 210 PRO A O 1
ATOM 1738 N N . SER A 1 211 ? 4.630 16.987 0.098 1.00 86.31 211 SER A N 1
ATOM 1739 C CA . SER A 1 211 ? 6.047 16.637 0.271 1.00 86.31 211 SER A CA 1
ATOM 1740 C C . SER A 1 211 ? 6.223 15.238 0.860 1.00 86.31 211 SER A C 1
ATOM 1742 O O . SER A 1 211 ? 6.988 14.444 0.324 1.00 86.31 211 SER A O 1
ATOM 1744 N N . VAL A 1 212 ? 5.456 14.902 1.904 1.00 84.44 212 VAL A N 1
ATOM 1745 C CA . VAL A 1 212 ? 5.506 13.565 2.528 1.00 84.44 212 VAL A CA 1
ATOM 1746 C C . VAL A 1 212 ? 5.073 12.485 1.538 1.00 84.44 212 VAL A C 1
ATOM 1748 O O . VAL A 1 212 ? 5.663 11.409 1.488 1.00 84.44 212 VAL A O 1
ATOM 1751 N N . TYR A 1 213 ? 4.057 12.773 0.724 1.00 87.44 213 TYR A N 1
ATOM 1752 C CA . TYR A 1 213 ? 3.637 11.865 -0.337 1.00 87.44 213 TYR A CA 1
ATOM 1753 C C . TYR A 1 213 ? 4.758 11.605 -1.341 1.00 87.44 213 TYR A C 1
ATOM 1755 O O . TYR A 1 213 ? 5.057 10.450 -1.636 1.00 87.44 213 TYR A O 1
ATOM 1763 N N . TYR A 1 214 ? 5.371 12.670 -1.853 1.00 88.69 214 TYR A N 1
ATOM 1764 C CA . TYR A 1 214 ? 6.395 12.582 -2.882 1.00 88.69 214 TYR A CA 1
ATOM 1765 C C . TYR A 1 214 ? 7.637 11.823 -2.401 1.00 88.69 214 TYR A C 1
ATOM 1767 O O . TYR A 1 214 ? 8.134 10.952 -3.115 1.00 88.69 214 TYR A O 1
ATOM 1775 N N . GLU A 1 215 ? 8.088 12.086 -1.173 1.00 87.62 215 GLU A N 1
ATOM 1776 C CA . GLU A 1 215 ? 9.203 11.370 -0.541 1.00 87.62 215 GLU A CA 1
ATOM 1777 C C . GLU A 1 215 ? 8.926 9.863 -0.439 1.00 87.62 215 GLU A C 1
ATOM 1779 O O . GLU A 1 215 ? 9.735 9.046 -0.884 1.00 87.62 215 GLU A O 1
ATOM 1784 N N . LEU A 1 216 ? 7.750 9.480 0.073 1.00 84.88 216 LEU A N 1
ATOM 1785 C CA . LEU A 1 216 ? 7.383 8.069 0.220 1.00 84.88 216 LEU A CA 1
ATOM 1786 C C . LEU A 1 216 ? 7.095 7.384 -1.122 1.00 84.88 216 LEU A C 1
ATOM 1788 O O . LEU A 1 216 ? 7.309 6.180 -1.249 1.00 84.88 216 LEU A O 1
ATOM 1792 N N . ALA A 1 217 ? 6.605 8.121 -2.121 1.00 85.62 217 ALA A N 1
ATOM 1793 C CA . ALA A 1 217 ? 6.311 7.575 -3.442 1.00 85.62 217 ALA A CA 1
ATOM 1794 C C . ALA A 1 217 ? 7.573 7.277 -4.252 1.00 85.62 217 ALA A C 1
ATOM 1796 O O . ALA A 1 217 ? 7.645 6.239 -4.907 1.00 85.62 217 ALA A O 1
ATOM 1797 N N . VAL A 1 218 ? 8.579 8.145 -4.180 1.00 85.88 218 VAL A N 1
ATOM 1798 C CA . VAL A 1 218 ? 9.833 7.979 -4.927 1.00 85.88 218 VAL A CA 1
ATOM 1799 C C . VAL A 1 218 ? 10.802 6.991 -4.273 1.00 85.88 218 VAL A C 1
ATOM 1801 O O . VAL A 1 218 ? 11.608 6.369 -4.969 1.00 85.88 218 VAL A O 1
ATOM 1804 N N . ALA A 1 219 ? 10.706 6.804 -2.958 1.00 85.75 219 ALA A N 1
ATOM 1805 C CA . ALA A 1 219 ? 11.497 5.825 -2.210 1.00 85.75 219 ALA A CA 1
ATOM 1806 C C . ALA A 1 219 ? 10.731 4.524 -1.921 1.00 85.75 219 ALA A C 1
ATOM 1808 O O . ALA A 1 219 ? 11.113 3.749 -1.044 1.00 85.75 219 ALA A O 1
ATOM 1809 N N . TYR A 1 220 ? 9.603 4.299 -2.601 1.00 86.00 220 TYR A N 1
ATOM 1810 C CA . TYR A 1 220 ? 8.674 3.237 -2.233 1.00 86.00 220 TYR A CA 1
ATOM 1811 C C . TYR A 1 220 ? 9.298 1.830 -2.297 1.00 86.00 220 TYR A C 1
ATOM 1813 O O . TYR A 1 220 ? 9.021 0.964 -1.464 1.00 86.00 220 TYR A O 1
ATOM 1821 N N . GLU A 1 221 ? 10.173 1.610 -3.275 1.00 85.12 221 GLU A N 1
ATOM 1822 C CA . GLU A 1 221 ? 10.909 0.362 -3.439 1.00 85.12 221 GLU A CA 1
ATOM 1823 C C . GLU A 1 221 ? 11.809 0.083 -2.228 1.00 85.12 221 GLU A C 1
ATOM 1825 O O . GLU A 1 221 ? 11.743 -1.005 -1.651 1.00 85.12 221 GLU A O 1
ATOM 1830 N N . GLU A 1 222 ? 12.598 1.073 -1.814 1.00 86.25 222 GLU A N 1
ATOM 1831 C CA . GLU A 1 222 ? 13.524 0.993 -0.685 1.00 86.25 222 GLU A CA 1
ATOM 1832 C C . GLU A 1 222 ? 12.788 0.874 0.643 1.00 86.25 222 GLU A C 1
ATOM 1834 O O . GLU A 1 222 ? 13.172 0.065 1.489 1.00 86.25 222 GLU A O 1
ATOM 1839 N N . ILE A 1 223 ? 11.701 1.630 0.807 1.00 82.94 223 ILE A N 1
ATOM 1840 C CA . ILE A 1 223 ? 10.818 1.539 1.967 1.00 82.94 223 ILE A CA 1
ATOM 1841 C C . ILE A 1 223 ? 10.307 0.110 2.094 1.00 82.94 223 ILE A C 1
ATOM 1843 O O . ILE A 1 223 ? 10.463 -0.498 3.145 1.00 82.94 223 ILE A O 1
ATOM 1847 N N . TYR A 1 224 ? 9.763 -0.468 1.023 1.00 84.00 224 TYR A N 1
ATOM 1848 C CA . TYR A 1 224 ? 9.233 -1.826 1.075 1.00 84.00 224 TYR A CA 1
ATOM 1849 C C . TYR A 1 224 ? 10.314 -2.886 1.336 1.00 84.00 224 TYR A C 1
ATOM 1851 O O . TYR A 1 224 ? 10.070 -3.835 2.078 1.00 84.00 224 TYR A O 1
ATOM 1859 N N . ILE A 1 225 ? 11.510 -2.736 0.756 1.00 78.44 225 ILE A N 1
ATOM 1860 C CA . ILE A 1 225 ? 12.641 -3.645 1.010 1.00 78.44 225 ILE A CA 1
ATOM 1861 C C . ILE A 1 225 ? 13.087 -3.555 2.472 1.00 78.44 225 ILE A C 1
ATOM 1863 O O . ILE A 1 225 ? 13.308 -4.583 3.103 1.00 78.44 225 ILE A O 1
ATOM 1867 N N . THR A 1 226 ? 13.166 -2.343 3.019 1.00 73.00 226 THR A N 1
ATOM 1868 C CA . THR A 1 226 ? 13.604 -2.089 4.399 1.00 73.00 226 THR A CA 1
ATOM 1869 C C . THR A 1 226 ? 12.543 -2.511 5.423 1.00 73.00 226 THR A C 1
ATOM 1871 O O . THR A 1 226 ? 12.876 -3.019 6.487 1.00 73.00 226 THR A O 1
ATOM 1874 N N . LEU A 1 227 ? 11.256 -2.373 5.082 1.00 62.88 227 LEU A N 1
ATOM 1875 C CA . LEU A 1 227 ? 10.118 -2.942 5.820 1.00 62.88 227 LEU A CA 1
ATOM 1876 C C . LEU A 1 227 ? 10.076 -4.478 5.749 1.00 62.88 227 LEU A C 1
ATOM 1878 O O . LEU A 1 227 ? 9.453 -5.143 6.582 1.00 62.88 227 LEU A O 1
ATOM 1882 N N . GLY A 1 228 ? 10.699 -5.047 4.718 1.00 50.88 228 GLY A N 1
ATOM 1883 C CA . GLY A 1 228 ? 10.647 -6.454 4.373 1.00 50.88 228 GLY A CA 1
ATOM 1884 C C . GLY A 1 228 ? 11.533 -7.305 5.267 1.00 50.88 228 GLY A C 1
ATOM 1885 O O . GLY A 1 228 ? 12.635 -7.636 4.859 1.00 50.88 228 GLY A O 1
ATOM 1886 N N . PHE A 1 229 ? 11.022 -7.680 6.443 1.00 50.75 229 PHE A N 1
ATOM 1887 C CA . PHE A 1 229 ? 11.030 -9.051 6.996 1.00 50.75 229 PHE A CA 1
ATOM 1888 C C . PHE A 1 229 ? 10.391 -9.129 8.401 1.00 50.75 229 PHE A C 1
ATOM 1890 O O . PHE A 1 229 ? 10.015 -10.223 8.815 1.00 50.75 229 PHE A O 1
ATOM 1897 N N . ASP A 1 230 ? 10.162 -7.997 9.084 1.00 61.44 230 ASP A N 1
ATOM 1898 C CA . ASP A 1 230 ? 9.734 -8.011 10.495 1.00 61.44 230 ASP A CA 1
ATOM 1899 C C . ASP A 1 230 ? 8.296 -7.538 10.757 1.00 61.44 230 ASP A C 1
ATOM 1901 O O . ASP A 1 230 ? 7.755 -7.839 11.818 1.00 61.44 230 ASP A O 1
ATOM 1905 N N . VAL A 1 231 ? 7.624 -6.849 9.823 1.00 71.12 231 VAL A N 1
ATOM 1906 C CA . VAL A 1 231 ? 6.280 -6.293 10.095 1.00 71.12 231 VAL A CA 1
ATOM 1907 C C . VAL A 1 231 ? 5.234 -7.377 10.409 1.00 71.12 231 VAL A C 1
ATOM 1909 O O . VAL A 1 231 ? 4.576 -7.248 11.441 1.00 71.12 231 VAL A O 1
ATOM 1912 N N . PRO A 1 232 ? 5.075 -8.465 9.622 1.00 73.12 232 PRO A N 1
ATOM 1913 C CA . PRO A 1 232 ? 4.143 -9.538 9.979 1.00 73.12 232 PRO A CA 1
ATOM 1914 C C . PRO A 1 232 ? 4.463 -10.162 11.342 1.00 73.12 232 PRO A C 1
ATOM 1916 O O . PRO A 1 232 ? 3.567 -10.307 12.165 1.00 73.12 232 PRO A O 1
ATOM 1919 N N . SER A 1 233 ? 5.741 -10.427 11.624 1.00 72.12 233 SER A N 1
ATOM 1920 C CA . SER A 1 233 ? 6.212 -10.956 12.911 1.00 72.12 233 SER A CA 1
ATOM 1921 C C . SER A 1 233 ? 5.863 -10.034 14.084 1.00 72.12 233 SER A C 1
ATOM 1923 O O . SER A 1 233 ? 5.368 -10.490 15.112 1.00 72.12 233 SER A O 1
ATOM 1925 N N . VAL A 1 234 ? 6.058 -8.722 13.923 1.00 73.75 234 VAL A N 1
ATOM 1926 C CA . VAL A 1 234 ? 5.687 -7.714 14.924 1.00 73.75 234 VAL A CA 1
ATOM 1927 C C . VAL A 1 234 ? 4.172 -7.696 15.137 1.00 73.75 234 VAL A C 1
ATOM 1929 O O . VAL A 1 234 ? 3.717 -7.720 16.278 1.00 73.75 234 VAL A O 1
ATOM 1932 N N . LEU A 1 235 ? 3.374 -7.719 14.066 1.00 76.31 235 LEU A N 1
ATOM 1933 C CA . LEU A 1 235 ? 1.911 -7.757 14.166 1.00 76.31 235 LEU A CA 1
ATOM 1934 C C . LEU A 1 235 ? 1.396 -9.051 14.819 1.00 76.31 235 LEU A C 1
ATOM 1936 O O . LEU A 1 235 ? 0.435 -8.991 15.587 1.00 76.31 235 LEU A O 1
ATOM 1940 N N . ILE A 1 236 ? 2.045 -10.194 14.566 1.00 76.31 236 ILE A N 1
ATOM 1941 C CA . ILE A 1 236 ? 1.762 -11.474 15.234 1.00 76.31 236 ILE A CA 1
ATOM 1942 C C . ILE A 1 236 ? 2.013 -11.348 16.742 1.00 76.31 236 ILE A C 1
ATOM 1944 O O . ILE A 1 236 ? 1.152 -11.712 17.546 1.00 76.31 236 ILE A O 1
ATOM 1948 N N . ASN A 1 237 ? 3.156 -10.784 17.136 1.00 73.31 237 ASN A N 1
ATOM 1949 C CA . ASN A 1 237 ? 3.529 -10.619 18.545 1.00 73.31 237 ASN A CA 1
ATOM 1950 C C . ASN A 1 237 ? 2.621 -9.637 19.301 1.00 73.31 237 ASN A C 1
ATOM 1952 O O . ASN A 1 237 ? 2.459 -9.720 20.524 1.00 73.31 237 ASN A O 1
ATOM 1956 N N . LEU A 1 238 ? 2.004 -8.712 18.569 1.00 72.44 238 LEU A N 1
ATOM 1957 C CA . LEU A 1 238 ? 1.089 -7.713 19.106 1.00 72.44 238 LEU A CA 1
ATOM 1958 C C . LEU A 1 238 ? -0.367 -8.172 19.166 1.00 72.44 238 LEU A C 1
ATOM 1960 O O . LEU A 1 238 ? -1.200 -7.412 19.662 1.00 72.44 238 LEU A O 1
ATOM 1964 N N . LYS A 1 239 ? -0.684 -9.404 18.746 1.00 76.00 239 LYS A N 1
ATOM 1965 C CA . LYS A 1 239 ? -2.031 -9.976 18.886 1.00 76.00 239 LYS A CA 1
ATOM 1966 C C . LYS A 1 239 ? -2.494 -9.911 20.350 1.00 76.00 239 LYS A C 1
ATOM 1968 O O . LYS A 1 239 ? -1.829 -10.420 21.256 1.00 76.00 239 LYS A O 1
ATOM 1973 N N . GLY A 1 240 ? -3.638 -9.270 20.589 1.00 70.38 240 GLY A N 1
ATOM 1974 C CA . GLY A 1 240 ? -4.210 -9.031 21.922 1.00 70.38 240 GLY A CA 1
ATOM 1975 C C . GLY A 1 240 ? -3.502 -7.947 22.750 1.00 70.38 240 GLY A C 1
ATOM 1976 O O . GLY A 1 240 ? -3.828 -7.748 23.923 1.00 70.38 240 GLY A O 1
ATOM 1977 N N . LYS A 1 241 ? -2.512 -7.261 22.172 1.00 77.12 241 LYS A N 1
ATOM 1978 C CA . LYS A 1 241 ? -1.739 -6.162 22.769 1.00 77.12 241 LYS A CA 1
ATOM 1979 C C . LYS A 1 241 ? -1.673 -4.955 21.834 1.00 77.12 241 LYS A C 1
ATOM 1981 O O . LYS A 1 241 ? -0.778 -4.126 21.959 1.00 77.12 241 LYS A O 1
ATOM 1986 N N . GLU A 1 242 ? -2.627 -4.829 20.921 1.00 73.81 242 GLU A N 1
ATOM 1987 C CA . GLU A 1 242 ? -2.640 -3.818 19.864 1.00 73.81 242 GLU A CA 1
ATOM 1988 C C . GLU A 1 242 ? -2.645 -2.397 20.447 1.00 73.81 242 GLU A C 1
ATOM 1990 O O . GLU A 1 242 ? -1.990 -1.504 19.923 1.00 73.81 242 GLU A O 1
ATOM 1995 N N . HIS A 1 243 ? -3.260 -2.204 21.619 1.00 72.50 243 HIS A N 1
ATOM 1996 C CA . HIS A 1 243 ? -3.200 -0.947 22.372 1.00 72.50 243 HIS A CA 1
ATOM 1997 C C . HIS A 1 243 ? -1.767 -0.470 22.672 1.00 72.50 243 HIS A C 1
ATOM 1999 O O . HIS A 1 243 ? -1.546 0.736 22.783 1.00 72.50 243 HIS A O 1
ATOM 2005 N N . LEU A 1 244 ? -0.783 -1.375 22.788 1.00 71.88 244 LEU A N 1
ATOM 2006 C CA . LEU A 1 244 ? 0.618 -1.014 23.035 1.00 71.88 244 LEU A CA 1
ATOM 2007 C C . LEU A 1 244 ? 1.240 -0.236 21.871 1.00 71.88 244 LEU A C 1
ATOM 2009 O O . LEU A 1 244 ? 2.228 0.462 22.071 1.00 71.88 244 LEU A O 1
ATOM 2013 N N . MET A 1 245 ? 0.646 -0.320 20.682 1.00 65.88 245 MET A N 1
ATOM 2014 C CA . MET A 1 245 ? 1.077 0.421 19.502 1.00 65.88 245 MET A CA 1
ATOM 2015 C C . MET A 1 245 ? 0.635 1.887 19.488 1.00 65.88 245 MET A C 1
ATOM 2017 O O . MET A 1 245 ? 1.077 2.650 18.632 1.00 65.88 245 MET A O 1
ATOM 2021 N N . HIS A 1 246 ? -0.206 2.313 20.435 1.00 66.69 246 HIS A N 1
ATOM 2022 C CA . HIS A 1 246 ? -0.504 3.731 20.607 1.00 66.69 246 HIS A CA 1
ATOM 2023 C C . HIS A 1 246 ? 0.770 4.492 21.033 1.00 66.69 246 HIS A C 1
ATOM 2025 O O . HIS A 1 246 ? 1.507 3.977 21.882 1.00 66.69 246 HIS A O 1
ATOM 2031 N N . PRO A 1 247 ? 1.023 5.724 20.540 1.00 58.06 247 PRO A N 1
ATOM 2032 C CA . PRO A 1 247 ? 2.217 6.500 20.900 1.00 58.06 247 PRO A CA 1
ATOM 2033 C C . PRO A 1 247 ? 2.446 6.627 22.413 1.00 58.06 247 PRO A C 1
ATOM 2035 O O . PRO A 1 247 ? 3.576 6.548 22.889 1.00 58.06 247 PRO A O 1
ATOM 2038 N N . ASP A 1 248 ? 1.368 6.731 23.189 1.00 69.62 248 ASP A N 1
ATOM 2039 C CA . ASP A 1 248 ? 1.432 6.820 24.655 1.00 69.62 248 ASP A CA 1
ATOM 2040 C C . ASP A 1 248 ? 2.012 5.560 25.326 1.00 69.62 248 ASP A C 1
ATOM 2042 O O . ASP A 1 248 ? 2.533 5.626 26.440 1.00 69.62 248 ASP A O 1
ATOM 2046 N N . ASN A 1 249 ? 1.958 4.411 24.648 1.00 72.44 249 ASN A N 1
ATOM 2047 C CA . ASN A 1 249 ? 2.421 3.119 25.151 1.00 72.44 249 ASN A CA 1
ATOM 2048 C C . ASN A 1 249 ? 3.791 2.713 24.576 1.00 72.44 249 ASN A C 1
ATOM 2050 O O . ASN A 1 249 ? 4.270 1.607 24.835 1.00 72.44 249 ASN A O 1
ATOM 2054 N N . GLN A 1 250 ? 4.478 3.624 23.875 1.00 62.72 250 GLN A N 1
ATOM 2055 C CA . GLN A 1 250 ? 5.746 3.365 23.183 1.00 62.72 250 GLN A CA 1
ATOM 2056 C C . GLN A 1 250 ? 6.816 2.723 24.082 1.00 62.72 250 GLN A C 1
ATOM 2058 O O . GLN A 1 250 ? 7.539 1.827 23.655 1.00 62.72 250 GLN A O 1
ATOM 2063 N N . THR A 1 251 ? 6.909 3.117 25.356 1.00 69.75 251 THR A N 1
ATOM 2064 C CA . THR A 1 251 ? 7.879 2.513 26.291 1.00 69.75 251 THR A CA 1
ATOM 2065 C C . THR A 1 251 ? 7.569 1.039 26.585 1.00 69.75 251 THR A C 1
ATOM 2067 O O . THR A 1 251 ? 8.483 0.225 26.703 1.00 69.75 251 THR A O 1
ATOM 2070 N N . GLN A 1 252 ? 6.287 0.682 26.692 1.00 74.12 252 GLN A N 1
ATOM 2071 C CA . GLN A 1 252 ? 5.837 -0.687 26.970 1.00 74.12 252 GLN A CA 1
ATOM 2072 C C . GLN A 1 252 ? 6.010 -1.576 25.735 1.00 74.12 252 GLN A C 1
ATOM 2074 O O . GLN A 1 252 ? 6.450 -2.718 25.855 1.00 74.12 252 GLN A O 1
ATOM 2079 N N . LEU A 1 253 ? 5.741 -1.020 24.552 1.00 69.69 253 LEU A N 1
ATOM 2080 C CA . LEU A 1 253 ? 6.000 -1.660 23.269 1.00 69.69 253 LEU A CA 1
ATOM 2081 C C . LEU A 1 253 ? 7.488 -1.971 23.068 1.00 69.69 253 LEU A C 1
ATOM 2083 O O . LEU A 1 253 ? 7.840 -3.111 22.780 1.00 69.69 253 LEU A O 1
ATOM 2087 N N . ILE A 1 254 ? 8.372 -0.986 23.276 1.00 67.44 254 ILE A N 1
ATOM 2088 C CA . ILE A 1 254 ? 9.828 -1.171 23.147 1.00 67.44 254 ILE A CA 1
ATOM 2089 C C . ILE A 1 254 ? 10.320 -2.258 24.108 1.00 67.44 254 ILE A C 1
ATOM 2091 O O . ILE A 1 254 ? 11.120 -3.110 23.724 1.00 67.44 254 ILE A O 1
ATOM 2095 N N . ALA A 1 255 ? 9.830 -2.256 25.351 1.00 72.44 255 ALA A N 1
ATOM 2096 C CA . ALA A 1 255 ? 10.193 -3.272 26.333 1.00 72.44 255 ALA A CA 1
ATOM 2097 C C . ALA A 1 255 ? 9.762 -4.684 25.895 1.00 72.44 255 ALA A C 1
ATOM 2099 O O . ALA A 1 255 ? 10.535 -5.632 26.041 1.00 72.44 255 ALA A O 1
ATOM 2100 N N . LEU A 1 256 ? 8.561 -4.816 25.326 1.00 75.69 256 LEU A N 1
ATOM 2101 C CA . LEU A 1 256 ? 8.030 -6.082 24.826 1.00 75.69 256 LEU A CA 1
ATOM 2102 C C . LEU A 1 256 ? 8.839 -6.616 23.634 1.00 75.69 256 LEU A C 1
ATOM 2104 O O . LEU A 1 256 ? 9.294 -7.760 23.672 1.00 75.69 256 LEU A O 1
ATOM 2108 N N . LEU A 1 257 ? 9.096 -5.772 22.632 1.00 69.44 257 LEU A N 1
ATOM 2109 C CA . LEU A 1 257 ? 9.874 -6.142 21.444 1.00 69.44 257 LEU A CA 1
ATOM 2110 C C . LEU A 1 257 ? 11.328 -6.506 21.799 1.00 69.44 257 LEU A C 1
ATOM 2112 O O . LEU A 1 257 ? 11.883 -7.474 21.273 1.00 69.44 257 LEU A O 1
ATOM 2116 N N . ALA A 1 258 ? 11.946 -5.785 22.742 1.00 67.69 258 ALA A N 1
ATOM 2117 C CA . ALA A 1 258 ? 13.292 -6.096 23.228 1.00 67.69 258 ALA A CA 1
ATOM 2118 C C . ALA A 1 258 ? 13.349 -7.452 23.955 1.00 67.69 258 ALA A C 1
ATOM 2120 O O . ALA A 1 258 ? 14.288 -8.228 23.758 1.00 67.69 258 ALA A O 1
ATOM 2121 N N . GLN A 1 259 ? 12.337 -7.761 24.771 1.00 72.44 259 GLN A N 1
ATOM 2122 C CA . GLN A 1 259 ? 12.250 -9.034 25.485 1.00 72.44 259 GLN A CA 1
ATOM 2123 C C . GLN A 1 259 ? 12.073 -10.218 24.525 1.00 72.44 259 GLN A C 1
ATOM 2125 O O . GLN A 1 259 ? 12.697 -11.264 24.708 1.00 72.44 259 GLN A O 1
ATOM 2130 N N . GLU A 1 260 ? 11.264 -10.061 23.481 1.00 66.44 260 GLU A N 1
ATOM 2131 C CA . GLU A 1 260 ? 11.086 -11.091 22.456 1.00 66.44 260 GLU A CA 1
ATOM 2132 C C . GLU A 1 260 ? 12.338 -11.292 21.606 1.00 66.44 260 GLU A C 1
ATOM 2134 O O . GLU A 1 260 ? 12.736 -12.433 21.377 1.00 66.44 260 GLU A O 1
ATOM 2139 N N . THR A 1 261 ? 13.027 -10.210 21.238 1.00 63.03 261 THR A N 1
ATOM 2140 C CA . THR A 1 261 ? 14.312 -10.289 20.528 1.00 63.03 261 THR A CA 1
ATOM 2141 C C . THR A 1 261 ? 15.339 -11.088 21.338 1.00 63.03 261 THR A C 1
ATOM 2143 O O . THR A 1 261 ? 16.018 -11.965 20.800 1.00 63.03 261 THR A O 1
ATOM 2146 N N . MET A 1 262 ? 15.405 -10.859 22.656 1.00 65.00 262 MET A N 1
ATOM 2147 C CA . MET A 1 262 ? 16.241 -11.656 23.559 1.00 65.00 262 MET A CA 1
ATOM 2148 C C . MET A 1 262 ? 15.806 -13.127 23.619 1.00 65.00 262 MET A C 1
ATOM 2150 O O . MET A 1 262 ? 16.655 -14.018 23.622 1.00 65.00 262 MET A O 1
ATOM 2154 N N . ASN A 1 263 ? 14.502 -13.412 23.646 1.00 70.31 263 ASN A N 1
ATOM 2155 C CA . ASN A 1 263 ? 13.994 -14.786 23.659 1.00 70.31 263 ASN A CA 1
ATOM 2156 C C . ASN A 1 263 ? 14.347 -15.545 22.371 1.00 70.31 263 ASN A C 1
ATOM 2158 O O . ASN A 1 263 ? 14.791 -16.690 22.450 1.00 70.31 263 ASN A O 1
ATOM 2162 N N . ILE A 1 264 ? 14.223 -14.903 21.206 1.00 62.03 264 ILE A N 1
ATOM 2163 C CA . ILE A 1 264 ? 14.582 -15.479 19.902 1.00 62.03 264 ILE A CA 1
ATOM 2164 C C . ILE A 1 264 ? 16.091 -15.763 19.837 1.00 62.03 264 ILE A C 1
ATOM 2166 O O . ILE A 1 264 ? 16.502 -16.861 19.456 1.00 62.03 264 ILE A O 1
ATOM 2170 N N . GLN A 1 265 ? 16.931 -14.826 20.291 1.00 55.47 265 GLN A N 1
ATOM 2171 C CA . GLN A 1 265 ? 18.387 -15.019 20.356 1.00 55.47 265 GLN A CA 1
ATOM 2172 C C . GLN A 1 265 ? 18.785 -16.162 21.304 1.00 55.47 265 GLN A C 1
ATOM 2174 O O . GLN A 1 265 ? 19.668 -16.964 20.987 1.00 55.47 265 GLN A O 1
ATOM 2179 N N . ASN A 1 266 ? 18.104 -16.288 22.444 1.00 63.59 266 ASN A N 1
ATOM 2180 C CA . ASN A 1 266 ? 18.341 -17.367 23.402 1.00 63.59 266 ASN A CA 1
ATOM 2181 C C . ASN A 1 266 ? 17.900 -18.739 22.861 1.00 63.59 266 ASN A C 1
ATOM 2183 O O . ASN A 1 266 ? 18.565 -19.744 23.126 1.00 63.59 266 ASN A O 1
ATOM 2187 N N . GLN A 1 267 ? 16.826 -18.799 22.070 1.00 54.62 267 GLN A N 1
ATOM 2188 C CA . GLN A 1 267 ? 16.372 -20.026 21.403 1.00 54.62 267 GLN A CA 1
ATOM 2189 C C . GLN A 1 267 ? 17.316 -20.454 20.267 1.00 54.62 267 GLN A C 1
ATOM 2191 O O . GLN A 1 267 ? 17.681 -21.626 20.182 1.00 54.62 267 GLN A O 1
ATOM 2196 N N . ALA A 1 268 ? 17.812 -19.513 19.458 1.00 56.12 268 ALA A N 1
ATOM 2197 C CA . ALA A 1 268 ? 18.819 -19.795 18.429 1.00 56.12 268 ALA A CA 1
ATOM 2198 C C . ALA A 1 268 ? 20.148 -20.305 19.029 1.00 56.12 268 ALA A C 1
ATOM 2200 O O . ALA A 1 268 ? 20.790 -21.208 18.488 1.00 56.12 268 ALA A O 1
ATOM 2201 N N . SER A 1 269 ? 20.523 -19.783 20.200 1.00 54.44 269 SER A N 1
ATOM 2202 C CA . SER A 1 269 ? 21.738 -20.179 20.926 1.00 54.44 269 SER A CA 1
ATOM 2203 C C . SER A 1 269 ? 21.627 -21.548 21.612 1.00 54.44 269 SER A C 1
ATOM 2205 O O . SER A 1 269 ? 22.643 -22.179 21.891 1.00 54.44 269 SER A O 1
ATOM 2207 N N . SER A 1 270 ? 20.410 -22.027 21.888 1.00 52.75 270 SER A N 1
ATOM 2208 C CA . SER A 1 270 ? 20.162 -23.308 22.571 1.00 52.75 270 SER A CA 1
ATOM 2209 C C . SER A 1 270 ? 19.868 -24.477 21.622 1.00 52.75 270 SER A C 1
ATOM 2211 O O . SER A 1 270 ? 19.959 -25.626 22.047 1.00 52.75 270 SER A O 1
ATOM 2213 N N . GLY A 1 271 ? 19.596 -24.211 20.339 1.00 45.75 271 GLY A N 1
ATOM 2214 C CA . GLY A 1 271 ? 19.434 -25.225 19.285 1.00 45.75 271 GLY A CA 1
ATOM 2215 C C . GLY A 1 271 ? 20.719 -25.627 18.542 1.00 45.75 271 GLY A C 1
ATOM 2216 O O . GLY A 1 271 ? 20.641 -26.394 17.588 1.00 45.75 271 GLY A O 1
ATOM 2217 N N . SER A 1 272 ? 21.887 -25.111 18.945 1.00 42.00 272 SER A N 1
ATOM 2218 C CA . SER A 1 272 ? 23.182 -25.327 18.268 1.00 42.00 272 SER A CA 1
ATOM 2219 C C . SER A 1 272 ? 24.081 -26.400 18.920 1.00 42.00 272 SER A C 1
ATOM 2221 O O . SER A 1 272 ? 25.294 -26.369 18.715 1.00 42.00 272 SER A O 1
ATOM 2223 N N . ASN A 1 273 ? 23.516 -27.334 19.698 1.00 38.00 273 ASN A N 1
ATOM 2224 C CA . ASN A 1 273 ? 24.248 -28.452 20.323 1.00 38.00 273 ASN A CA 1
ATOM 2225 C C . ASN A 1 273 ? 23.820 -29.812 19.771 1.00 38.00 273 ASN A C 1
ATOM 2227 O O . ASN A 1 273 ? 22.597 -30.078 19.768 1.00 38.00 273 ASN A O 1
#

pLDDT: mean 78.1, std 13.46, range [38.0, 96.44]

Solvent-accessible surface area (backbone atoms only — not comparable to full-atom values): 15526 Å² total; per-residue (Å²): 133,82,82,73,64,67,68,60,54,52,56,61,76,71,49,73,79,67,49,63,76,53,49,60,64,51,48,81,74,41,100,42,68,68,61,47,51,54,50,53,49,52,45,44,53,49,46,53,45,49,53,51,48,53,54,52,48,50,41,23,71,70,74,41,46,42,62,29,53,43,44,21,37,42,50,55,38,48,57,44,46,27,76,77,38,78,85,53,43,73,67,55,48,53,55,45,58,80,37,24,66,58,53,50,52,49,55,43,51,50,40,53,55,20,40,56,52,45,42,74,77,40,62,62,66,79,70,58,81,80,55,69,69,56,53,53,48,50,55,59,44,66,75,38,58,46,50,58,95,80,48,99,82,75,60,68,69,58,47,52,59,54,14,50,55,48,34,54,53,52,52,51,53,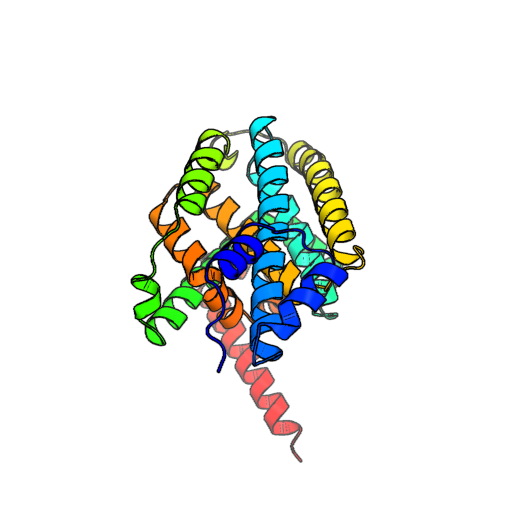50,52,48,66,73,64,48,92,50,93,75,80,53,75,68,54,52,44,46,46,39,52,51,51,42,46,53,52,47,37,57,58,75,64,67,43,68,66,64,47,50,55,52,64,77,40,40,70,54,19,52,55,64,48,61,80,52,56,68,59,51,55,59,72,30,63,98,43,62,73,34,73,40,78,93,28,44,69,60,36,53,52,50,55,53,51,49,52,51,50,53,53,52,50,60,67,68,69,75,120